Protein AF-0000000075208901 (afdb_homodimer)

Sequence (310 aa):
MNTNNLESIYKKAAIQINTIIPEPWEKVMVYSEVDEHSDSTVFFYYPKNKKEPIYSLDIGDMEGVDEEEIDQQLNELDSIYRELWEEFKSNNQEPWTNLTFELYSTGKFDIEFDYTIFDENKLNHYERLIIWKYRKLGISPNGNRESDMKLINQNMNTNNLESIYKKAAIQINTIIPEPWEKVMVYSEVDEHSDSTVFFYYPKNKKEPIYSLDIGDMEGVDEEEIDQQLNELDSIYRELWEEFKSNNQEPWTNLTFELYSTGKFDIEFDYTIFDENKLNHYERLIIWKYRKLGISPNGNRESDMKLINQN

Secondary structure (DSSP, 8-state):
--HHHHHHHHHHHHHHHHHH--S-EEEEEEEEEE-SS-EEEEEEEEETT-SS-EEGGGGGGSTT--HHHHHHHHHHHHHHHHHHHHHHHHTTPPPPSEEEEEEETTS-EEEEEE-----TTT--HHHHHHHHHHHHH---S--S-SSTTS-S---/--HHHHHHHHHHHHHHHHHH--S-EEEEEEEEEE-SS-EEEEEEEEETT-SS-EEGGGGGGSTT--HHHHHHHHHHHHHHHHHHHHHHHHTTPPPPSEEEEEEETTS-EEEEEE-----TTT--HHHHHHHHHHHHH---S--S-SSTTSSGGG-

Radius of gyration: 23.42 Å; Cα contacts (8 Å, |Δi|>4): 422; chains: 2; bounding box: 42×63×62 Å

Organism: NCBI:txid2021314

Structure (mmCIF, N/CA/C/O backbone):
data_AF-0000000075208901-model_v1
#
loop_
_entity.id
_entity.type
_entity.pdbx_description
1 polymer 'TIGR01741 family protein'
#
loop_
_atom_site.group_PDB
_atom_site.id
_atom_site.type_symbol
_atom_site.label_atom_id
_atom_site.label_alt_id
_atom_site.label_comp_id
_atom_site.label_asym_id
_atom_site.label_entity_id
_atom_site.label_seq_id
_atom_site.pdbx_PDB_ins_code
_atom_site.Cartn_x
_atom_site.Cartn_y
_atom_site.Cartn_z
_atom_site.occupancy
_atom_site.B_iso_or_equiv
_atom_site.auth_seq_id
_atom_site.auth_comp_id
_atom_site.auth_asym_id
_atom_site.auth_atom_id
_atom_site.pdbx_PDB_model_num
ATOM 1 N N . MET A 1 1 ? 14.227 -18.062 -25.922 1 59.09 1 MET A N 1
ATOM 2 C CA . MET A 1 1 ? 13.312 -18.531 -24.891 1 59.09 1 MET A CA 1
ATOM 3 C C . MET A 1 1 ? 12.461 -19.688 -25.406 1 59.09 1 MET A C 1
ATOM 5 O O . MET A 1 1 ? 12.008 -19.672 -26.547 1 59.09 1 MET A O 1
ATOM 9 N N . ASN A 1 2 ? 12.711 -20.891 -24.875 1 64.56 2 ASN A N 1
ATOM 10 C CA . ASN A 1 2 ? 11.875 -22.016 -25.281 1 64.56 2 ASN A CA 1
ATOM 11 C C . ASN A 1 2 ? 10.414 -21.781 -24.891 1 64.56 2 ASN A C 1
ATOM 13 O O . ASN A 1 2 ? 10.031 -21.984 -23.75 1 64.56 2 ASN A O 1
ATOM 17 N N . THR A 1 3 ? 9.656 -21.172 -25.75 1 72.25 3 THR A N 1
ATOM 18 C CA . THR A 1 3 ? 8.266 -20.797 -25.562 1 72.25 3 THR A CA 1
ATOM 19 C C . THR A 1 3 ? 7.438 -21.984 -25.094 1 72.25 3 THR A C 1
ATOM 21 O O . THR A 1 3 ? 6.504 -21.828 -24.297 1 72.25 3 THR A O 1
ATOM 24 N N . ASN A 1 4 ? 7.898 -23.156 -25.516 1 80.44 4 ASN A N 1
ATOM 25 C CA . ASN A 1 4 ? 7.156 -24.344 -25.125 1 80.44 4 ASN A CA 1
ATOM 26 C C . ASN A 1 4 ? 7.309 -24.641 -23.641 1 80.44 4 ASN A C 1
ATOM 28 O O . ASN A 1 4 ? 6.348 -25.031 -22.969 1 80.44 4 ASN A O 1
ATOM 32 N N . ASN A 1 5 ? 8.531 -24.438 -23.156 1 88.94 5 ASN A N 1
ATOM 33 C CA . ASN A 1 5 ? 8.789 -24.672 -21.734 1 88.94 5 ASN A CA 1
ATOM 34 C C . ASN A 1 5 ? 8.023 -23.688 -20.859 1 88.94 5 ASN A C 1
ATOM 36 O O . ASN A 1 5 ? 7.449 -24.078 -19.828 1 88.94 5 ASN A O 1
ATOM 40 N N . LEU A 1 6 ? 7.91 -22.438 -21.328 1 93.06 6 LEU A N 1
ATOM 41 C CA . LEU A 1 6 ? 7.184 -21.422 -20.578 1 93.06 6 LEU A CA 1
ATOM 42 C C . LEU A 1 6 ? 5.695 -21.75 -20.516 1 93.06 6 LEU A C 1
ATOM 44 O O . LEU A 1 6 ? 5.078 -21.656 -19.453 1 93.06 6 LEU A O 1
ATOM 48 N N . GLU A 1 7 ? 5.195 -22.172 -21.656 1 93.31 7 GLU A N 1
ATOM 49 C CA . GLU A 1 7 ? 3.781 -22.516 -21.734 1 93.31 7 GLU A CA 1
ATOM 50 C C . GLU A 1 7 ? 3.441 -23.641 -20.75 1 93.31 7 GLU A C 1
ATOM 52 O O . GLU A 1 7 ? 2.377 -23.625 -20.125 1 93.31 7 GLU A O 1
ATOM 57 N N . SER A 1 8 ? 4.359 -24.562 -20.703 1 95.75 8 SER A N 1
ATOM 58 C CA . SER A 1 8 ? 4.152 -25.672 -19.781 1 95.75 8 SER A CA 1
ATOM 59 C C . SER A 1 8 ? 4.105 -25.203 -18.328 1 95.75 8 SER A C 1
ATOM 61 O O . SER A 1 8 ? 3.307 -25.688 -17.531 1 95.75 8 SER A O 1
ATOM 63 N N . ILE A 1 9 ? 4.93 -24.266 -18 1 97.88 9 ILE A N 1
ATOM 64 C CA . ILE A 1 9 ? 4.98 -23.734 -16.641 1 97.88 9 ILE A CA 1
ATOM 65 C C . ILE A 1 9 ? 3.709 -22.953 -16.344 1 97.88 9 ILE A C 1
ATOM 67 O O . ILE A 1 9 ? 3.148 -23.062 -15.25 1 97.88 9 ILE A O 1
ATOM 71 N N . TYR A 1 10 ? 3.221 -22.172 -17.328 1 97.88 10 TYR A N 1
ATOM 72 C CA . TYR A 1 10 ? 1.972 -21.438 -17.156 1 97.88 10 TYR A CA 1
ATOM 73 C C . TYR A 1 10 ? 0.812 -22.391 -16.891 1 97.88 10 TYR A C 1
ATOM 75 O O . TYR A 1 10 ? -0.032 -22.125 -16.031 1 97.88 10 TYR A O 1
ATOM 83 N N . LYS A 1 11 ? 0.811 -23.469 -17.562 1 97.12 11 LYS A N 1
ATOM 84 C CA . LYS A 1 11 ? -0.24 -24.469 -17.375 1 97.12 11 LYS A CA 1
ATOM 85 C C . LYS A 1 11 ? -0.15 -25.109 -15.992 1 97.12 11 LYS A C 1
ATOM 87 O O . LYS A 1 11 ? -1.169 -25.312 -15.336 1 97.12 11 LYS A O 1
ATOM 92 N N . LYS A 1 12 ? 1.116 -25.422 -15.609 1 98.12 12 LYS A N 1
ATOM 93 C CA . LYS A 1 12 ? 1.329 -25.953 -14.266 1 98.12 12 LYS A CA 1
ATOM 94 C C . LYS A 1 12 ? 0.784 -25 -13.203 1 98.12 12 LYS A C 1
ATOM 96 O O . LYS A 1 12 ? 0.149 -25.438 -12.242 1 98.12 12 LYS A O 1
ATOM 101 N N . ALA A 1 13 ? 1.059 -23.688 -13.359 1 98.75 13 ALA A N 1
ATOM 102 C CA . ALA A 1 13 ? 0.576 -22.688 -12.414 1 98.75 13 ALA A CA 1
ATOM 103 C C . ALA A 1 13 ? -0.95 -22.656 -12.383 1 98.75 13 ALA A C 1
ATOM 105 O O . ALA A 1 13 ? -1.552 -22.609 -11.305 1 98.75 13 ALA A O 1
ATOM 106 N N . ALA A 1 14 ? -1.57 -22.672 -13.555 1 98.56 14 ALA A N 1
ATOM 107 C CA . ALA A 1 14 ? -3.027 -22.656 -13.641 1 98.56 14 ALA A CA 1
ATOM 108 C C . ALA A 1 14 ? -3.639 -23.844 -12.914 1 98.56 14 ALA A C 1
ATOM 110 O O . ALA A 1 14 ? -4.594 -23.703 -12.148 1 98.56 14 ALA A O 1
ATOM 111 N N . ILE A 1 15 ? -3.088 -25.047 -13.117 1 98.44 15 ILE A N 1
ATOM 112 C CA . ILE A 1 15 ? -3.576 -26.281 -12.484 1 98.44 15 ILE A CA 1
ATOM 113 C C . ILE A 1 15 ? -3.416 -26.172 -10.969 1 98.44 15 ILE A C 1
ATOM 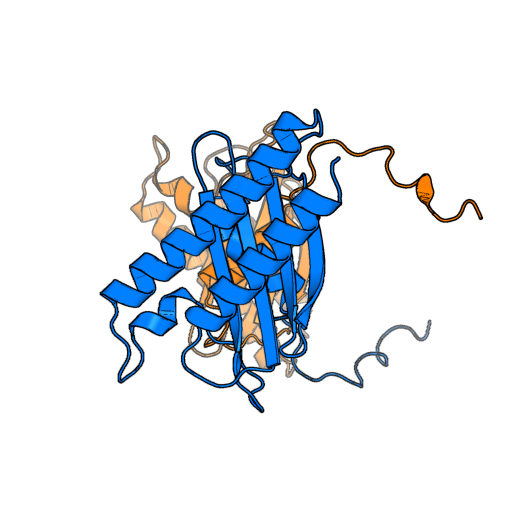115 O O . ILE A 1 15 ? -4.328 -26.531 -10.219 1 98.44 15 ILE A O 1
ATOM 119 N N . GLN A 1 16 ? -2.234 -25.719 -10.555 1 98.81 16 GLN A N 1
ATOM 120 C CA . GLN A 1 16 ? -1.956 -25.594 -9.133 1 98.81 16 GLN A CA 1
ATOM 121 C C . GLN A 1 16 ? -2.938 -24.641 -8.461 1 98.81 16 GLN A C 1
ATOM 123 O O . GLN A 1 16 ? -3.432 -24.906 -7.367 1 98.81 16 GLN A O 1
ATOM 128 N N . ILE A 1 17 ? -3.25 -23.469 -9.094 1 98.88 17 ILE A N 1
ATOM 129 C CA . ILE A 1 17 ? -4.199 -22.484 -8.586 1 98.88 17 ILE A CA 1
ATOM 130 C C . ILE A 1 17 ? -5.578 -23.125 -8.445 1 98.88 17 ILE A C 1
ATOM 132 O O . ILE A 1 17 ? -6.246 -22.953 -7.422 1 98.88 17 ILE A O 1
ATOM 136 N N . ASN A 1 18 ? -5.934 -23.891 -9.438 1 98.31 18 ASN A N 1
ATOM 137 C CA . ASN A 1 18 ? -7.219 -24.594 -9.398 1 98.31 18 ASN A CA 1
ATOM 138 C C . ASN A 1 18 ? -7.285 -25.578 -8.242 1 98.31 18 ASN A C 1
ATOM 140 O O . ASN A 1 18 ? -8.352 -25.766 -7.645 1 98.31 18 ASN A O 1
ATOM 144 N N . THR A 1 19 ? -6.199 -26.219 -7.988 1 98.06 19 THR A N 1
ATOM 145 C CA . THR A 1 19 ? -6.121 -27.203 -6.906 1 98.06 19 THR A CA 1
ATOM 146 C C . THR A 1 19 ? -6.293 -26.516 -5.551 1 98.06 19 THR A C 1
ATOM 148 O O . THR A 1 19 ? -6.891 -27.078 -4.633 1 98.06 19 THR A O 1
ATOM 151 N N . ILE A 1 20 ? -5.812 -25.344 -5.352 1 98.75 20 ILE A N 1
ATOM 152 C CA . ILE A 1 20 ? -5.801 -24.609 -4.082 1 98.75 20 ILE A CA 1
ATOM 153 C C . ILE A 1 20 ? -7.199 -24.094 -3.773 1 98.75 20 ILE A C 1
ATOM 155 O O . ILE A 1 20 ? -7.645 -24.125 -2.625 1 98.75 20 ILE A O 1
ATOM 159 N N . ILE A 1 21 ? -7.871 -23.547 -4.762 1 98.69 21 ILE A N 1
ATOM 160 C CA . ILE A 1 21 ? -9.148 -22.875 -4.578 1 98.69 21 ILE A CA 1
ATOM 161 C C . ILE A 1 21 ? -10.242 -23.906 -4.297 1 98.69 21 ILE A C 1
ATOM 163 O O . ILE A 1 21 ? -10.492 -24.797 -5.113 1 98.69 21 ILE A O 1
ATOM 167 N N . PRO A 1 22 ? -10.977 -23.828 -3.234 1 98.44 22 PRO A N 1
ATOM 168 C CA . PRO A 1 22 ? -11.875 -24.891 -2.779 1 98.44 22 PRO A CA 1
ATOM 169 C C . PRO A 1 22 ? -13.297 -24.719 -3.307 1 98.44 22 PRO A C 1
ATOM 171 O O . PRO A 1 22 ? -14.219 -25.422 -2.852 1 98.44 22 PRO A O 1
ATOM 174 N N . GLU A 1 23 ? -13.555 -23.797 -4.176 1 98.19 23 GLU A N 1
ATOM 175 C CA . GLU A 1 23 ? -14.898 -23.531 -4.676 1 98.19 23 GLU A CA 1
ATOM 176 C C . GLU A 1 23 ? -14.867 -23.047 -6.125 1 98.19 23 GLU A C 1
ATOM 178 O O . GLU A 1 23 ? -13.805 -22.719 -6.648 1 98.19 23 GLU A O 1
ATOM 183 N N . PRO A 1 24 ? -16.031 -23.062 -6.816 1 98.44 24 PRO A N 1
ATOM 184 C CA . PRO A 1 24 ? -16.031 -22.531 -8.18 1 98.44 24 PRO A CA 1
ATOM 185 C C . PRO A 1 24 ? -15.625 -21.062 -8.234 1 98.44 24 PRO A C 1
ATOM 187 O O . PRO A 1 24 ? -15.969 -20.281 -7.34 1 98.44 24 PRO A O 1
ATOM 190 N N . TRP A 1 25 ? -14.906 -20.734 -9.258 1 98.62 25 TRP A N 1
ATOM 191 C CA . TRP A 1 25 ? -14.375 -19.391 -9.391 1 98.62 25 TRP A CA 1
ATOM 192 C C . TRP A 1 25 ? -14.391 -18.922 -10.844 1 98.62 25 TRP A C 1
ATOM 194 O O . TRP A 1 25 ? -14.547 -19.75 -11.758 1 98.62 25 TRP A O 1
ATOM 204 N N . GLU A 1 26 ? -14.195 -17.625 -11.102 1 98.31 26 GLU A N 1
ATOM 205 C CA . GLU A 1 26 ? -14.258 -17.062 -12.453 1 98.31 26 GLU A CA 1
ATOM 206 C C . GLU A 1 26 ? -12.914 -16.484 -12.875 1 98.31 26 GLU A C 1
ATOM 208 O O . GLU A 1 26 ? -12.516 -16.609 -14.031 1 98.31 26 GLU A O 1
ATOM 213 N N . LYS A 1 27 ? -12.273 -15.844 -11.914 1 98.12 27 LYS A N 1
ATOM 214 C CA . LYS A 1 27 ? -11.039 -15.125 -12.227 1 98.12 27 LYS A CA 1
ATOM 215 C C . LYS A 1 27 ? -10.055 -15.195 -11.07 1 98.12 27 LYS A C 1
ATOM 217 O O . LYS A 1 27 ? -10.461 -15.188 -9.906 1 98.12 27 LYS A O 1
ATOM 222 N N . VAL A 1 28 ? -8.773 -15.273 -11.398 1 98.75 28 VAL A N 1
ATOM 223 C CA . VAL A 1 28 ? -7.699 -15.227 -10.414 1 98.75 28 VAL A CA 1
ATOM 224 C C . VAL A 1 28 ? -6.66 -14.188 -10.836 1 98.75 28 VAL A C 1
ATOM 226 O O . VAL A 1 28 ? -6.297 -14.109 -12.008 1 98.75 28 VAL A O 1
ATOM 229 N N . MET A 1 29 ? -6.262 -13.305 -9.93 1 98.69 29 MET A N 1
ATOM 230 C CA . MET A 1 29 ? -5.141 -12.383 -10.102 1 98.69 29 MET A CA 1
ATOM 231 C C . MET A 1 29 ? -3.973 -12.781 -9.203 1 98.69 29 MET A C 1
ATOM 233 O O . MET A 1 29 ? -4.07 -12.695 -7.977 1 98.69 29 MET A O 1
ATOM 237 N N . VAL A 1 30 ? -2.877 -13.227 -9.805 1 98.88 30 VAL A N 1
ATOM 238 C CA . VAL A 1 30 ? -1.719 -13.703 -9.055 1 98.88 30 VAL A CA 1
ATOM 239 C C . VAL A 1 30 ? -0.64 -12.617 -9.031 1 98.88 30 VAL A C 1
ATOM 241 O O . VAL A 1 30 ? -0.356 -11.992 -10.055 1 98.88 30 VAL A O 1
ATOM 244 N N . TYR A 1 31 ? -0.081 -12.359 -7.91 1 98.62 31 TYR A N 1
ATOM 245 C CA . TYR A 1 31 ? 1.116 -11.547 -7.727 1 98.62 31 TYR A CA 1
ATOM 246 C C . TYR A 1 31 ? 2.277 -12.391 -7.219 1 98.62 31 TYR A C 1
ATOM 248 O O . TYR A 1 31 ? 2.166 -13.055 -6.188 1 98.62 31 TYR A O 1
ATOM 256 N N . SER A 1 32 ? 3.391 -12.445 -7.957 1 98.38 32 SER A N 1
ATOM 257 C CA . SER A 1 32 ? 4.586 -13.156 -7.523 1 98.38 32 SER A CA 1
ATOM 258 C C . SER A 1 32 ? 5.816 -12.258 -7.578 1 98.38 32 SER A C 1
ATOM 260 O O . SER A 1 32 ? 6.031 -11.547 -8.562 1 98.38 32 SER A O 1
ATOM 262 N N . GLU A 1 33 ? 6.547 -12.242 -6.496 1 97 33 GLU A N 1
ATOM 263 C CA . GLU A 1 33 ? 7.871 -11.633 -6.43 1 97 33 GLU A CA 1
ATOM 264 C C . GLU A 1 33 ? 8.961 -12.695 -6.258 1 97 33 GLU A C 1
ATOM 266 O O . GLU A 1 33 ? 8.867 -13.547 -5.371 1 97 33 GLU A O 1
ATOM 271 N N . VAL A 1 34 ? 9.953 -12.617 -7.098 1 96.44 34 VAL A N 1
ATOM 272 C CA . VAL A 1 34 ? 11.055 -13.57 -6.992 1 96.44 34 VAL A CA 1
ATOM 273 C C . VAL A 1 34 ? 12.391 -12.844 -7.148 1 96.44 34 VAL A C 1
ATOM 275 O O . VAL A 1 34 ? 12.531 -11.977 -8.016 1 96.44 34 VAL A O 1
ATOM 278 N N . ASP A 1 35 ? 13.281 -13.062 -6.242 1 93.94 35 ASP A N 1
ATOM 279 C CA . ASP A 1 35 ? 14.672 -12.656 -6.406 1 93.94 35 ASP A CA 1
ATOM 280 C C . ASP A 1 35 ? 15.617 -13.812 -6.098 1 93.94 35 ASP A C 1
ATOM 282 O O . ASP A 1 35 ? 15.188 -14.961 -6 1 93.94 35 ASP A O 1
ATOM 286 N N . GLU A 1 36 ? 16.938 -13.531 -6.102 1 92.88 36 GLU A N 1
ATOM 287 C CA . GLU A 1 36 ? 17.922 -14.594 -5.953 1 92.88 36 GLU A CA 1
ATOM 288 C C . GLU A 1 36 ? 17.734 -15.344 -4.637 1 92.88 36 GLU A C 1
ATOM 290 O O . GLU A 1 36 ? 18.031 -16.547 -4.555 1 92.88 36 GLU A O 1
ATOM 295 N N . HIS A 1 37 ? 17.156 -14.68 -3.645 1 92.12 37 HIS A N 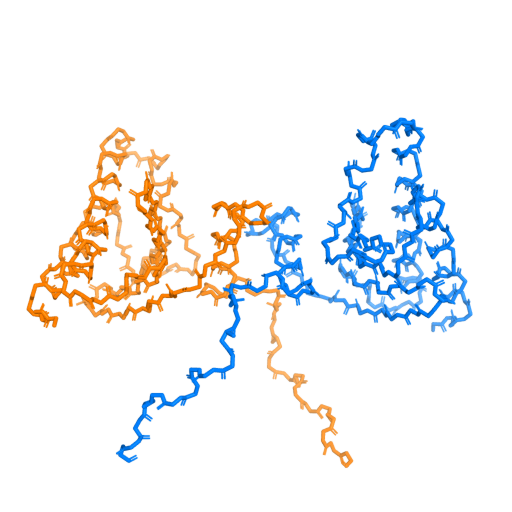1
ATOM 296 C CA . HIS A 1 37 ? 17.203 -15.234 -2.297 1 92.12 37 HIS A CA 1
ATOM 297 C C . HIS A 1 37 ? 15.805 -15.531 -1.775 1 92.12 37 HIS A C 1
ATOM 299 O O . HIS A 1 37 ? 15.641 -16.266 -0.8 1 92.12 37 HIS A O 1
ATOM 305 N N . SER A 1 38 ? 14.852 -14.969 -2.418 1 93.25 38 SER A N 1
ATOM 306 C CA . SER A 1 38 ? 13.516 -15.086 -1.839 1 93.25 38 SER A CA 1
ATOM 307 C C . SER A 1 38 ? 12.445 -15.109 -2.922 1 93.25 38 SER A C 1
ATOM 309 O O . SER A 1 38 ? 12.672 -14.633 -4.039 1 93.25 38 SER A O 1
ATOM 311 N N . ASP A 1 39 ? 11.352 -15.812 -2.66 1 96.5 39 ASP A N 1
ATOM 312 C CA . ASP A 1 39 ? 10.156 -15.828 -3.506 1 96.5 39 ASP A CA 1
ATOM 313 C C . ASP A 1 39 ? 8.883 -15.766 -2.664 1 96.5 39 ASP A C 1
ATOM 315 O O . ASP A 1 39 ? 8.875 -16.203 -1.511 1 96.5 39 ASP A O 1
ATOM 319 N N . SER A 1 40 ? 7.949 -15.055 -3.189 1 96.38 40 SER A N 1
ATOM 320 C CA . SER A 1 40 ? 6.633 -14.945 -2.572 1 96.38 40 SER A CA 1
ATOM 321 C C . SER A 1 40 ? 5.535 -14.852 -3.627 1 96.38 40 SER A C 1
ATOM 323 O O . SER A 1 40 ? 5.629 -14.055 -4.559 1 96.38 40 SER A O 1
ATOM 325 N N . THR A 1 41 ? 4.535 -15.688 -3.488 1 98.56 41 THR A N 1
ATOM 326 C CA . THR A 1 41 ? 3.398 -15.688 -4.402 1 98.56 41 THR A CA 1
ATOM 327 C C . THR A 1 41 ? 2.082 -15.688 -3.633 1 98.56 41 THR A C 1
ATOM 329 O O . THR A 1 41 ? 1.905 -16.469 -2.697 1 98.56 41 THR A O 1
ATOM 332 N N . VAL A 1 42 ? 1.238 -14.75 -3.977 1 98.44 42 VAL A N 1
ATOM 333 C CA . VAL A 1 42 ? -0.127 -14.727 -3.461 1 98.44 42 VAL A CA 1
ATOM 334 C C . VAL A 1 42 ? -1.107 -14.469 -4.602 1 98.44 42 VAL A C 1
ATOM 336 O O . VAL A 1 42 ? -0.699 -14.109 -5.711 1 98.44 42 VAL A O 1
ATOM 339 N N . PHE A 1 43 ? -2.41 -14.727 -4.316 1 98.75 43 PHE A N 1
ATOM 340 C CA . PHE A 1 43 ? -3.391 -14.383 -5.34 1 98.75 43 PHE A CA 1
ATOM 341 C C . PHE A 1 43 ? -4.727 -14.016 -4.707 1 98.75 43 PHE A C 1
ATOM 343 O O . PHE A 1 43 ? -4.93 -14.219 -3.508 1 98.75 43 PHE A O 1
ATOM 350 N N . PHE A 1 44 ? -5.477 -13.375 -5.488 1 98.19 44 PHE A N 1
ATOM 351 C CA . PHE A 1 44 ? -6.883 -13.109 -5.215 1 98.19 44 PHE A CA 1
ATOM 352 C C . PHE A 1 44 ? -7.773 -13.789 -6.25 1 98.19 44 PHE A C 1
ATOM 354 O O . PHE A 1 44 ? -7.496 -13.727 -7.449 1 98.19 44 PHE A O 1
ATOM 361 N N . TYR A 1 45 ? -8.789 -14.453 -5.742 1 98.5 45 TYR A N 1
ATOM 362 C CA . TYR A 1 45 ? -9.688 -15.062 -6.719 1 98.5 45 TYR A CA 1
ATOM 363 C C . TYR A 1 45 ? -11.117 -14.602 -6.504 1 98.5 45 TYR A C 1
ATOM 365 O O . TYR A 1 45 ? -11.523 -14.297 -5.379 1 98.5 45 TYR A O 1
ATOM 373 N N . TYR A 1 46 ? -11.789 -14.562 -7.594 1 98 46 TYR A N 1
ATOM 374 C CA . TYR A 1 46 ? -13.203 -14.211 -7.578 1 98 46 TYR A CA 1
ATOM 375 C C . TYR A 1 46 ? -14.07 -15.453 -7.645 1 98 46 TYR A C 1
ATOM 377 O O . TYR A 1 46 ? -14.141 -16.125 -8.68 1 98 46 TYR A O 1
ATOM 385 N N . PRO A 1 47 ? -14.773 -15.758 -6.492 1 98.19 47 PRO A N 1
ATOM 386 C CA . PRO A 1 47 ? -15.711 -16.875 -6.578 1 98.19 47 PRO A CA 1
ATOM 387 C C . PRO A 1 47 ? -16.812 -16.656 -7.613 1 98.19 47 PRO A C 1
ATOM 389 O O . PRO A 1 47 ? -17.141 -15.508 -7.926 1 98.19 47 PRO A O 1
ATOM 392 N N . LYS A 1 48 ? -17.266 -17.734 -8.117 1 97.88 48 LYS A N 1
ATOM 393 C CA . LYS A 1 48 ? -18.328 -17.625 -9.109 1 97.88 48 LYS A CA 1
ATOM 394 C C . LYS A 1 48 ? -19.484 -16.766 -8.602 1 97.88 48 LYS A C 1
ATOM 396 O O . LYS A 1 48 ? -19.953 -16.953 -7.48 1 97.88 48 LYS A O 1
ATOM 401 N N . ASN A 1 49 ? -19.844 -15.766 -9.344 1 95.5 49 ASN A N 1
ATOM 402 C CA . ASN A 1 49 ? -20.969 -14.867 -9.117 1 95.5 49 ASN A CA 1
ATOM 403 C C . ASN A 1 49 ? -20.719 -13.953 -7.918 1 95.5 49 ASN A C 1
ATOM 405 O O . ASN A 1 49 ? -21.672 -13.516 -7.262 1 95.5 49 ASN A O 1
ATOM 409 N N . LYS A 1 50 ? -19.578 -13.789 -7.48 1 93.69 50 LYS A N 1
ATOM 410 C CA . LYS A 1 50 ? -19.234 -12.836 -6.422 1 93.69 50 LYS A CA 1
ATOM 411 C C . LYS A 1 50 ? -18.344 -11.719 -6.953 1 93.69 50 LYS A C 1
ATOM 413 O O . LYS A 1 50 ? -17.453 -11.969 -7.773 1 93.69 50 LYS A O 1
ATOM 418 N N . LYS A 1 51 ? -18.547 -10.586 -6.445 1 88.75 51 LYS A N 1
ATOM 419 C CA . LYS A 1 51 ? -17.812 -9.414 -6.922 1 88.75 51 LYS A CA 1
ATOM 420 C C . LYS A 1 51 ? -16.547 -9.188 -6.109 1 88.75 51 LYS A C 1
ATOM 422 O O . LYS A 1 51 ? -15.578 -8.602 -6.605 1 88.75 51 LYS A O 1
ATOM 427 N N . GLU A 1 52 ? -16.562 -9.688 -4.855 1 90.81 52 GLU A N 1
ATOM 428 C CA . GLU A 1 52 ? -15.414 -9.461 -3.982 1 90.81 52 GLU A CA 1
ATOM 429 C C . GLU A 1 52 ? -14.422 -10.617 -4.055 1 90.81 52 GLU A C 1
ATOM 431 O O . GLU A 1 52 ? -14.82 -11.781 -3.969 1 90.81 52 GLU A O 1
ATOM 436 N N . PRO A 1 53 ? -13.188 -10.234 -4.238 1 95.19 53 PRO A N 1
ATOM 437 C CA . PRO A 1 53 ? -12.203 -11.32 -4.297 1 95.19 53 PRO A CA 1
ATOM 438 C C . PRO A 1 53 ? -11.828 -11.852 -2.914 1 95.19 53 PRO A C 1
ATOM 440 O O . PRO A 1 53 ? -12.047 -11.18 -1.907 1 95.19 53 PRO A O 1
ATOM 443 N N . ILE A 1 54 ? -11.305 -13.102 -2.891 1 96.38 54 ILE A N 1
ATOM 444 C CA . ILE A 1 54 ? -10.805 -13.758 -1.687 1 96.38 54 ILE A CA 1
ATOM 445 C C . ILE A 1 54 ? -9.289 -13.914 -1.772 1 96.38 54 ILE A C 1
ATOM 447 O O . ILE A 1 54 ? -8.758 -14.266 -2.824 1 96.38 54 ILE A O 1
ATOM 451 N N . TYR A 1 55 ? -8.664 -13.562 -0.705 1 96.81 55 TYR A N 1
ATOM 452 C CA . TYR A 1 55 ? -7.215 -13.617 -0.584 1 96.81 55 TYR A CA 1
ATOM 453 C C . TYR A 1 55 ? -6.73 -15.047 -0.365 1 96.81 55 TYR A C 1
ATOM 455 O O . TYR A 1 55 ? -7.309 -15.781 0.437 1 96.81 55 TYR A O 1
ATOM 463 N N . SER A 1 56 ? -5.695 -15.406 -1.046 1 98.31 56 SER A N 1
ATOM 464 C CA . SER A 1 56 ? -5.219 -16.781 -1.06 1 98.31 56 SER A CA 1
ATOM 465 C C . SER A 1 56 ? -4.855 -17.266 0.344 1 98.31 56 SER A C 1
ATOM 467 O O . SER A 1 56 ? -5.125 -18.406 0.706 1 98.31 56 SER A O 1
ATOM 469 N N . LEU A 1 57 ? -4.324 -16.344 1.181 1 96.5 57 LEU A N 1
ATOM 470 C CA . LEU A 1 57 ? -3.877 -16.734 2.512 1 96.5 57 LEU A CA 1
ATOM 471 C C . LEU A 1 57 ? -5.062 -16.938 3.449 1 96.5 57 LEU A C 1
ATOM 473 O O . LEU A 1 57 ? -4.914 -17.5 4.531 1 96.5 57 LEU A O 1
ATOM 477 N N . ASP A 1 58 ? -6.199 -16.531 3.023 1 96.44 58 ASP A N 1
ATOM 478 C CA . ASP A 1 58 ? -7.395 -16.672 3.848 1 96.44 58 ASP A CA 1
ATOM 479 C C . ASP A 1 58 ? -8.078 -18.016 3.586 1 96.44 58 ASP A C 1
ATOM 481 O O . ASP A 1 58 ? -8.961 -18.422 4.344 1 96.44 58 ASP A O 1
ATOM 485 N N . ILE A 1 59 ? -7.711 -18.719 2.586 1 98 59 ILE A N 1
ATOM 486 C CA . ILE A 1 59 ? -8.375 -19.969 2.193 1 98 59 ILE A CA 1
ATOM 487 C C . ILE A 1 59 ? -8.234 -21 3.303 1 98 59 ILE A C 1
ATOM 489 O O . ILE A 1 59 ? -9.18 -21.734 3.602 1 98 59 ILE A O 1
ATOM 493 N N . GLY A 1 60 ? -7.051 -21.047 3.936 1 97.06 60 GLY A N 1
ATOM 494 C CA . GLY A 1 60 ? -6.809 -22 5 1 97.06 60 GLY A CA 1
ATOM 495 C C . GLY A 1 60 ? -7.746 -21.828 6.184 1 97.06 60 GLY A C 1
ATOM 496 O O . GLY A 1 60 ? -7.898 -22.734 7 1 97.06 60 GLY A O 1
ATOM 497 N N . ASP A 1 61 ? -8.359 -20.672 6.355 1 96 61 ASP A N 1
ATOM 498 C CA . ASP A 1 61 ? -9.25 -20.359 7.473 1 96 61 ASP A CA 1
ATOM 499 C C . ASP A 1 61 ? -10.695 -20.766 7.145 1 96 61 ASP A C 1
ATOM 501 O O . ASP A 1 61 ? -11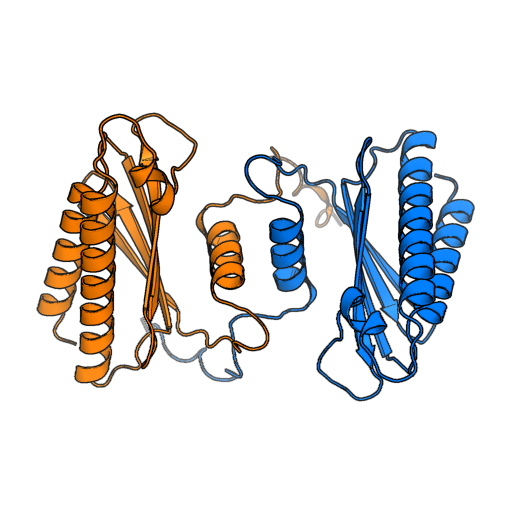.57 -20.688 8 1 96 61 ASP A O 1
ATOM 505 N N . MET A 1 62 ? -10.945 -21.188 5.906 1 95.94 62 MET A N 1
ATOM 506 C CA . MET A 1 62 ? -12.305 -21.516 5.488 1 95.94 62 MET A CA 1
ATOM 507 C C . MET A 1 62 ? -12.773 -22.812 6.117 1 95.94 62 MET A C 1
ATOM 509 O O . MET A 1 62 ? -11.953 -23.703 6.402 1 95.94 62 MET A O 1
ATOM 513 N N . GLU A 1 63 ? -14.055 -22.859 6.305 1 95.44 63 GLU A N 1
ATOM 514 C CA . GLU A 1 63 ? -14.641 -24.094 6.836 1 95.44 63 GLU A CA 1
ATOM 515 C C . GLU A 1 63 ? -14.406 -25.266 5.895 1 95.44 63 GLU A C 1
ATOM 517 O O . GLU A 1 63 ? -14.594 -25.141 4.684 1 95.44 63 GLU A O 1
ATOM 522 N N . GLY A 1 64 ? -13.969 -26.438 6.496 1 95.56 64 GLY A N 1
ATOM 523 C CA . GLY A 1 64 ? -13.828 -27.656 5.723 1 95.56 64 GLY A CA 1
ATOM 524 C C . GLY A 1 64 ? -12.492 -27.766 5.004 1 95.56 64 GLY A C 1
ATOM 525 O O . GLY A 1 64 ? -12.234 -28.734 4.301 1 95.56 64 GLY A O 1
ATOM 526 N N . VAL A 1 65 ? -11.75 -26.766 5.121 1 95.69 65 VAL A N 1
ATOM 527 C CA . VAL A 1 65 ? -10.461 -26.766 4.434 1 95.69 65 VAL A CA 1
ATOM 528 C C . VAL A 1 65 ? -9.352 -27.141 5.41 1 95.69 65 VAL A C 1
ATOM 530 O O . VAL A 1 65 ? -9.367 -26.719 6.57 1 95.69 65 VAL A O 1
ATOM 533 N N . ASP A 1 66 ? -8.414 -28.016 5.027 1 97.38 66 ASP A N 1
ATOM 534 C CA . ASP A 1 66 ? -7.23 -28.375 5.797 1 97.38 66 ASP A CA 1
ATOM 535 C C . ASP A 1 66 ? -6.137 -27.312 5.648 1 97.38 66 ASP A C 1
ATOM 537 O O . ASP A 1 66 ? -5.484 -27.234 4.609 1 97.38 66 ASP A O 1
ATOM 541 N N . GLU A 1 67 ? -5.902 -26.609 6.668 1 96 67 GLU A N 1
ATOM 542 C CA . GLU A 1 67 ? -4.957 -25.5 6.637 1 96 67 GLU A CA 1
ATOM 543 C C . GLU A 1 67 ? -3.562 -25.969 6.234 1 96 67 GLU A C 1
ATOM 545 O O . GLU A 1 67 ? -2.887 -25.312 5.438 1 96 67 GLU A O 1
ATOM 550 N N . GLU A 1 68 ? -3.125 -27.031 6.789 1 97.06 68 GLU A N 1
ATOM 551 C CA . GLU A 1 68 ? -1.798 -27.562 6.48 1 97.06 68 GLU A CA 1
ATOM 552 C C . GLU A 1 68 ? -1.679 -27.922 5.004 1 97.06 68 GLU A C 1
ATOM 554 O O . GLU A 1 68 ? -0.651 -27.672 4.375 1 97.06 68 GLU A O 1
ATOM 559 N N . GLU A 1 69 ? -2.697 -28.562 4.488 1 97.62 69 GLU A N 1
ATOM 560 C CA . GLU A 1 69 ? -2.705 -28.906 3.072 1 97.62 69 GLU A CA 1
ATOM 561 C C . GLU A 1 69 ? -2.641 -27.672 2.191 1 97.62 69 GLU A C 1
ATOM 563 O O . GLU A 1 69 ? -1.883 -27.625 1.219 1 97.62 69 GLU A O 1
ATOM 568 N N . ILE A 1 70 ? -3.408 -26.672 2.541 1 98.12 70 ILE A N 1
ATOM 569 C CA . ILE A 1 70 ? -3.426 -25.438 1.766 1 98.12 70 ILE A CA 1
ATOM 570 C C . ILE A 1 70 ? -2.043 -24.781 1.795 1 98.12 70 ILE A C 1
ATOM 572 O O . ILE A 1 70 ? -1.54 -24.328 0.764 1 98.12 70 ILE A O 1
ATOM 576 N N . ASP A 1 71 ? -1.416 -24.797 2.955 1 97.25 71 ASP A N 1
ATOM 577 C CA . ASP A 1 71 ? -0.073 -24.25 3.08 1 97.25 71 ASP A CA 1
ATOM 578 C C . ASP A 1 71 ? 0.904 -24.953 2.145 1 97.25 71 ASP A C 1
ATOM 580 O O . ASP A 1 71 ? 1.729 -24.312 1.495 1 97.25 71 ASP A O 1
ATOM 584 N N . GLN A 1 72 ? 0.802 -26.25 2.096 1 98.25 72 GLN A N 1
ATOM 585 C CA . GLN A 1 72 ? 1.669 -27.031 1.221 1 98.25 72 GLN A CA 1
ATOM 586 C C . GLN A 1 72 ? 1.419 -26.688 -0.246 1 98.25 72 GLN A C 1
ATOM 588 O O . GLN A 1 72 ? 2.363 -26.547 -1.025 1 98.25 72 GLN A O 1
ATOM 593 N N . GLN A 1 73 ? 0.112 -26.531 -0.634 1 98.62 73 GLN A N 1
ATOM 594 C CA . GLN A 1 73 ? -0.243 -26.219 -2.014 1 98.62 73 GLN A CA 1
ATOM 595 C C . GLN A 1 73 ? 0.226 -24.828 -2.4 1 98.62 73 GLN A C 1
ATOM 597 O O . GLN A 1 73 ? 0.672 -24.594 -3.529 1 98.62 73 GLN A O 1
ATOM 602 N N . LEU A 1 74 ? 0.182 -23.906 -1.465 1 98.56 74 LEU A N 1
ATOM 603 C CA . LEU A 1 74 ? 0.676 -22.562 -1.722 1 98.56 74 LEU A CA 1
ATOM 604 C C . LEU A 1 74 ? 2.189 -22.562 -1.908 1 98.56 74 LEU A C 1
ATOM 606 O O . LEU A 1 74 ? 2.717 -21.844 -2.756 1 98.56 74 LEU A O 1
ATOM 610 N N . ASN A 1 75 ? 2.865 -23.344 -1.159 1 98.31 75 ASN A N 1
ATOM 611 C CA . ASN A 1 75 ? 4.309 -23.484 -1.319 1 98.31 75 ASN A CA 1
ATOM 612 C C . ASN A 1 75 ? 4.668 -24.062 -2.689 1 98.31 75 ASN A C 1
ATOM 614 O O . ASN A 1 75 ? 5.656 -23.641 -3.297 1 98.31 75 ASN A O 1
ATOM 618 N N . GLU A 1 76 ? 3.854 -25.031 -3.088 1 98.69 76 GLU A N 1
ATOM 619 C CA . GLU A 1 76 ? 4.066 -25.594 -4.422 1 98.69 76 GLU A CA 1
ATOM 620 C C . GLU A 1 76 ? 3.896 -24.516 -5.496 1 98.69 76 GLU A C 1
ATOM 622 O O . GLU A 1 76 ? 4.656 -24.469 -6.465 1 98.69 76 GLU A O 1
ATOM 627 N N . LEU A 1 77 ? 2.916 -23.672 -5.324 1 98.88 77 LEU A N 1
ATOM 628 C CA . LEU A 1 77 ? 2.709 -22.578 -6.262 1 98.88 77 LEU A CA 1
ATOM 629 C C . LEU A 1 77 ? 3.928 -21.656 -6.301 1 98.88 77 LEU A C 1
ATOM 631 O O . LEU A 1 77 ? 4.375 -21.25 -7.379 1 98.88 77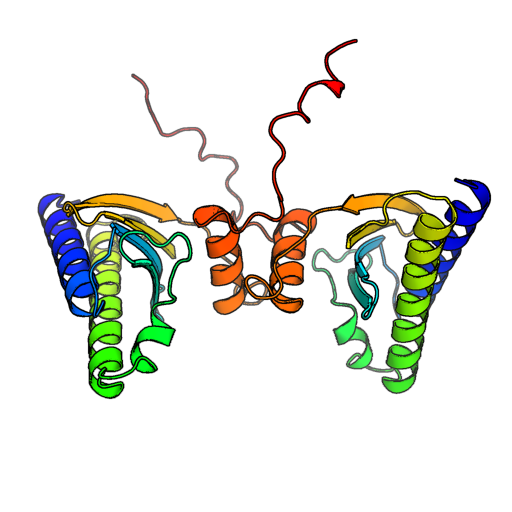 LEU A O 1
ATOM 635 N N . ASP A 1 78 ? 4.5 -21.344 -5.137 1 98.5 78 ASP A N 1
ATOM 636 C CA . ASP A 1 78 ? 5.719 -20.547 -5.055 1 98.5 78 ASP A CA 1
ATOM 637 C C . ASP A 1 78 ? 6.844 -21.172 -5.867 1 98.5 78 ASP A C 1
ATOM 639 O O . ASP A 1 78 ? 7.555 -20.484 -6.598 1 98.5 78 ASP A O 1
ATOM 643 N N . SER A 1 79 ? 6.949 -22.484 -5.746 1 98.38 79 SER A N 1
ATOM 644 C CA . SER A 1 79 ? 8.008 -23.219 -6.434 1 98.38 79 SER A CA 1
ATOM 645 C C . SER A 1 79 ? 7.84 -23.141 -7.945 1 98.38 79 SER A C 1
ATOM 647 O O . SER A 1 79 ? 8.82 -23.109 -8.688 1 98.38 79 SER A O 1
ATOM 649 N N . ILE A 1 80 ? 6.613 -23.125 -8.406 1 98.69 80 ILE A N 1
ATOM 650 C CA . ILE A 1 80 ? 6.324 -23.047 -9.836 1 98.69 80 ILE A CA 1
ATOM 651 C C . ILE A 1 80 ? 6.773 -21.703 -10.391 1 98.69 80 ILE A C 1
ATOM 653 O O . ILE A 1 80 ? 7.422 -21.641 -11.438 1 98.69 80 ILE A O 1
ATOM 657 N N . TYR A 1 81 ? 6.508 -20.625 -9.719 1 98.5 81 TYR A N 1
ATOM 658 C CA . TYR A 1 81 ? 6.918 -19.312 -10.203 1 98.5 81 TYR A CA 1
ATOM 659 C C . TYR A 1 81 ? 8.422 -19.125 -10.055 1 98.5 81 TYR A C 1
ATOM 661 O O . TYR A 1 81 ? 9.055 -18.438 -10.859 1 98.5 81 TYR A O 1
ATOM 669 N N . ARG A 1 82 ? 9.023 -19.812 -9.031 1 98.25 82 ARG A N 1
ATOM 670 C CA . ARG A 1 82 ? 10.484 -19.844 -8.961 1 98.25 82 ARG A CA 1
ATOM 671 C C . ARG A 1 82 ? 11.07 -20.531 -10.188 1 98.25 82 ARG A C 1
ATOM 673 O O . ARG A 1 82 ? 12.047 -20.062 -10.773 1 98.25 82 ARG A O 1
ATOM 680 N N . GLU A 1 83 ? 10.461 -21.656 -10.539 1 97.5 83 GLU A N 1
ATOM 681 C CA . GLU A 1 83 ? 10.883 -22.344 -11.75 1 97.5 83 GLU A CA 1
ATOM 682 C C . GLU A 1 83 ? 10.766 -21.438 -12.969 1 97.5 83 GLU A C 1
ATOM 684 O O . GLU A 1 83 ? 11.664 -21.422 -13.82 1 97.5 83 GLU A O 1
ATOM 689 N N . LEU A 1 84 ? 9.727 -20.656 -13.07 1 97.5 84 LEU A N 1
ATOM 690 C CA . LEU A 1 84 ? 9.523 -19.703 -14.164 1 97.5 84 LEU A CA 1
ATOM 691 C C . LEU A 1 84 ? 10.633 -18.672 -14.188 1 97.5 84 LEU A C 1
ATOM 693 O O . LEU A 1 84 ? 11.203 -18.375 -15.242 1 97.5 84 LEU A O 1
ATOM 697 N N . TRP A 1 85 ? 10.953 -18.156 -13.047 1 96.94 85 TRP A N 1
ATOM 698 C CA . TRP A 1 85 ? 12.008 -17.156 -12.891 1 96.94 85 TRP A CA 1
ATOM 699 C C . TRP A 1 85 ? 13.352 -17.719 -13.352 1 96.94 85 TRP A C 1
ATOM 701 O O . TRP A 1 85 ? 14.086 -17.062 -14.094 1 96.94 85 TRP A O 1
ATOM 711 N N . GLU A 1 86 ? 13.641 -19.016 -13.008 1 95.88 86 GLU A N 1
ATOM 712 C CA . GLU A 1 86 ? 14.898 -19.656 -13.367 1 95.88 86 GLU A CA 1
ATOM 713 C C . GLU A 1 86 ? 14.977 -19.891 -14.875 1 95.88 86 GLU A C 1
ATOM 715 O O . GLU A 1 86 ? 16.062 -19.844 -15.461 1 95.88 86 GLU A O 1
ATOM 720 N N . GLU A 1 87 ? 13.82 -20.141 -15.445 1 94.88 87 GLU A N 1
ATOM 721 C CA . GLU A 1 87 ? 13.797 -20.328 -16.891 1 94.88 87 GLU A CA 1
ATOM 722 C C . GLU A 1 87 ? 14.234 -19.062 -17.625 1 94.88 87 GLU A C 1
ATOM 724 O O . GLU A 1 87 ? 14.938 -19.141 -18.625 1 94.88 87 GLU A O 1
ATOM 729 N N . PHE A 1 88 ? 13.836 -17.922 -17.109 1 94 88 PHE A N 1
ATOM 730 C CA . PHE A 1 88 ? 14.266 -16.656 -17.703 1 94 88 PHE A CA 1
ATOM 731 C C . PHE A 1 88 ? 15.773 -16.469 -17.547 1 94 88 PHE A C 1
ATOM 733 O O . PHE A 1 88 ? 16.453 -16.062 -18.484 1 94 88 PHE A O 1
ATOM 740 N N . LYS A 1 89 ? 16.219 -16.797 -16.422 1 91.06 89 LYS A N 1
ATOM 741 C CA . LYS A 1 89 ? 17.641 -16.656 -16.141 1 91.06 89 LYS A CA 1
ATOM 742 C C . LYS A 1 89 ? 18.484 -17.578 -17.031 1 91.06 89 LYS A C 1
ATOM 744 O O . LYS A 1 89 ? 19.5 -17.156 -17.578 1 91.06 89 LYS A O 1
ATOM 749 N N . SER A 1 90 ? 18.078 -18.75 -17.25 1 90.38 90 SER A N 1
ATOM 750 C CA . SER A 1 90 ? 18.812 -19.766 -18 1 90.38 90 SER A CA 1
ATOM 751 C C . SER A 1 90 ? 18.812 -19.453 -19.484 1 90.38 90 SER A C 1
ATOM 753 O O . SER A 1 90 ? 19.703 -19.875 -20.219 1 90.38 90 SER A O 1
ATOM 755 N N . ASN A 1 91 ? 17.812 -18.688 -19.938 1 88.06 91 ASN A N 1
ATOM 756 C CA . ASN A 1 91 ? 17.734 -18.328 -21.344 1 88.06 91 ASN A CA 1
ATOM 757 C C . ASN A 1 91 ? 18.375 -16.969 -21.625 1 88.06 91 ASN A C 1
ATOM 759 O O . ASN A 1 91 ? 18.109 -16.359 -22.641 1 88.06 91 ASN A O 1
ATOM 763 N N . ASN A 1 92 ? 19.156 -16.531 -20.688 1 83.56 92 ASN A N 1
ATOM 764 C CA . ASN A 1 92 ? 19.922 -15.297 -20.781 1 83.56 92 ASN A CA 1
ATOM 765 C C . ASN A 1 92 ? 19.016 -14.078 -20.906 1 83.56 92 ASN A C 1
ATOM 767 O O . ASN A 1 92 ? 19.328 -13.141 -21.641 1 83.56 92 ASN A O 1
ATOM 771 N N . GLN A 1 93 ? 17.828 -14.164 -20.484 1 85 93 GLN A N 1
ATOM 772 C CA . GLN A 1 93 ? 16.922 -13.016 -20.344 1 85 93 GLN A CA 1
ATOM 773 C C . GLN A 1 93 ? 16.984 -12.43 -18.938 1 85 93 GLN A C 1
ATOM 775 O O . GLN A 1 93 ? 17.234 -13.148 -17.969 1 85 93 GLN A O 1
ATOM 780 N N . GLU A 1 94 ? 16.953 -11.148 -18.906 1 88.94 94 GLU A N 1
ATOM 781 C CA . GLU A 1 94 ? 16.844 -10.539 -17.578 1 88.94 94 GLU A CA 1
ATOM 782 C C . GLU A 1 94 ? 15.609 -11.039 -16.828 1 88.94 94 GLU A C 1
ATOM 784 O O . GLU A 1 94 ? 14.492 -10.945 -17.344 1 88.94 94 GLU A O 1
ATOM 789 N N . PRO A 1 95 ? 15.867 -11.625 -15.734 1 92.62 95 PRO A N 1
ATOM 790 C CA . PRO A 1 95 ? 14.688 -12.109 -15.023 1 92.62 95 PRO A CA 1
ATOM 791 C C . PRO A 1 95 ? 13.836 -10.984 -14.453 1 92.62 95 PRO A C 1
ATOM 793 O O . PRO A 1 95 ? 14.359 -9.93 -14.086 1 92.62 95 PRO A O 1
ATOM 796 N N . TRP A 1 96 ? 12.555 -11.195 -14.492 1 95.56 96 TRP A N 1
ATOM 797 C CA . TRP A 1 96 ? 11.594 -10.25 -13.93 1 95.56 96 TRP A CA 1
ATOM 798 C C . TRP A 1 96 ? 11.703 -10.195 -12.414 1 95.56 96 TRP A C 1
ATOM 800 O O . TRP A 1 96 ? 12.195 -11.133 -11.789 1 95.56 96 TRP A O 1
ATOM 810 N N . THR A 1 97 ? 11.297 -9.117 -11.789 1 95.19 97 THR A N 1
ATOM 811 C CA . THR A 1 97 ? 11.305 -8.961 -10.344 1 95.19 97 THR A CA 1
ATOM 812 C C . THR A 1 97 ? 9.961 -9.359 -9.742 1 95.19 97 THR A C 1
ATOM 814 O O . THR A 1 97 ? 9.906 -9.875 -8.625 1 95.19 97 THR A O 1
ATOM 817 N N . ASN A 1 98 ? 8.914 -9 -10.453 1 96.69 98 ASN A N 1
ATOM 818 C CA . ASN A 1 98 ? 7.582 -9.461 -10.094 1 96.69 98 ASN A CA 1
ATOM 819 C C . ASN A 1 98 ? 6.707 -9.656 -11.328 1 96.69 98 ASN A C 1
ATOM 821 O O . ASN A 1 98 ? 7.062 -9.227 -12.422 1 96.69 98 ASN A O 1
ATOM 825 N N . LEU A 1 99 ? 5.625 -10.359 -11.164 1 97.94 99 LEU A N 1
ATOM 826 C CA . LEU A 1 99 ? 4.727 -10.57 -12.297 1 97.94 99 LEU A CA 1
ATOM 827 C C . LEU A 1 99 ? 3.27 -10.555 -11.836 1 97.94 99 LEU A C 1
ATOM 829 O O . LEU A 1 99 ? 2.986 -10.719 -10.648 1 97.94 99 LEU A O 1
ATOM 833 N N . THR A 1 100 ? 2.393 -10.242 -12.727 1 98.44 100 THR A N 1
ATOM 834 C CA . THR A 1 100 ? 0.956 -10.438 -12.578 1 98.44 100 THR A CA 1
ATOM 835 C C . THR A 1 100 ? 0.452 -11.5 -13.547 1 98.44 100 THR A C 1
ATOM 837 O O . THR A 1 100 ? 0.686 -11.406 -14.75 1 98.44 100 THR A O 1
ATOM 840 N N . PHE A 1 101 ? -0.054 -12.586 -13.031 1 98.69 101 PHE A N 1
ATOM 841 C CA . PHE A 1 101 ? -0.693 -13.633 -13.812 1 98.69 101 PHE A CA 1
ATOM 842 C C . PHE A 1 101 ? -2.207 -13.578 -13.656 1 98.69 101 PHE A C 1
ATOM 844 O O . PHE A 1 101 ? -2.73 -13.828 -12.57 1 98.69 101 PHE A O 1
ATOM 851 N N . GLU A 1 102 ? -2.912 -13.219 -14.727 1 98.56 102 GLU A N 1
ATOM 852 C CA . GLU A 1 102 ? -4.371 -13.188 -14.766 1 98.56 102 GLU A CA 1
ATOM 853 C C . GLU A 1 102 ? -4.93 -14.461 -15.398 1 98.56 102 GLU A C 1
ATOM 855 O O . GLU A 1 102 ? -4.656 -14.75 -16.562 1 98.56 102 GLU A O 1
ATOM 860 N N . LEU A 1 103 ? -5.734 -15.172 -14.609 1 98.75 103 LEU A N 1
ATOM 861 C CA . LEU A 1 103 ? -6.238 -16.469 -15.039 1 98.75 103 LEU A CA 1
ATOM 862 C C . LEU A 1 103 ? -7.762 -16.516 -14.984 1 98.75 103 LEU A C 1
ATOM 864 O O . LEU A 1 103 ? -8.359 -16.109 -13.992 1 98.75 103 LEU A O 1
ATOM 868 N N . TYR A 1 104 ? -8.336 -17 -16.031 1 98.38 104 TYR A N 1
ATOM 869 C CA . TYR A 1 104 ? -9.781 -17.188 -16.078 1 98.38 104 TYR A CA 1
ATOM 870 C C . TYR A 1 104 ? -10.141 -18.672 -15.953 1 98.38 104 TYR A C 1
ATOM 872 O O . TYR A 1 104 ? -9.352 -19.531 -16.344 1 98.38 104 TYR A O 1
ATOM 880 N N . SER A 1 105 ? -11.359 -18.922 -15.469 1 97.31 105 SER A N 1
ATOM 881 C CA . SER A 1 105 ? -11.797 -20.297 -15.242 1 97.31 105 SER A CA 1
ATOM 882 C C . SER A 1 105 ? -11.852 -21.078 -16.547 1 97.31 105 SER A C 1
ATOM 884 O O . SER A 1 105 ? -11.852 -22.312 -16.547 1 97.31 105 SER A O 1
ATOM 886 N N . THR A 1 106 ? -11.875 -20.406 -17.641 1 96.31 106 THR A N 1
ATOM 887 C CA . THR A 1 106 ? -11.875 -21.047 -18.969 1 96.31 106 THR A CA 1
ATOM 888 C C . THR A 1 106 ? -10.492 -21.594 -19.297 1 96.31 106 THR A C 1
ATOM 890 O O . THR A 1 106 ? -10.344 -22.406 -20.219 1 96.31 106 THR A O 1
ATOM 893 N N . GLY A 1 107 ? -9.508 -21.156 -18.688 1 94.75 107 GLY A N 1
ATOM 894 C CA . GLY A 1 107 ? -8.133 -21.531 -18.969 1 94.75 107 GLY A CA 1
ATOM 895 C C . GLY A 1 107 ? -7.352 -20.438 -19.672 1 94.75 107 GLY A C 1
ATOM 896 O O . GLY A 1 107 ? -6.125 -20.516 -19.781 1 94.75 107 GLY A O 1
ATOM 897 N N . LYS A 1 108 ? -8.102 -19.422 -20.094 1 96.81 108 LYS A N 1
ATOM 898 C CA . LYS A 1 108 ? -7.418 -18.281 -20.672 1 96.81 108 LYS A CA 1
ATOM 899 C C . LYS A 1 108 ? -6.621 -17.516 -19.609 1 96.81 108 LYS A C 1
ATOM 901 O O . LYS A 1 108 ? -7.078 -17.359 -18.484 1 96.81 108 LYS A O 1
ATOM 906 N N . PHE A 1 109 ? -5.402 -17.047 -20.109 1 97.44 109 PHE A N 1
ATOM 907 C CA . PHE A 1 109 ? -4.613 -16.297 -19.141 1 97.44 109 PHE A CA 1
ATOM 908 C C . PHE A 1 109 ? -3.789 -15.211 -19.812 1 97.44 109 PHE A C 1
ATOM 910 O O . PHE A 1 109 ? -3.627 -15.227 -21.047 1 97.44 109 PHE A O 1
ATOM 917 N N . ASP A 1 110 ? -3.434 -14.227 -19.062 1 97.25 110 ASP A N 1
ATOM 918 C CA . ASP A 1 110 ? -2.504 -13.164 -19.422 1 97.25 110 ASP A CA 1
ATOM 919 C C . ASP A 1 110 ? -1.432 -12.977 -18.359 1 97.25 110 ASP A C 1
ATOM 921 O O . ASP A 1 110 ? -1.691 -13.18 -17.172 1 97.25 110 ASP A O 1
ATOM 925 N N . ILE A 1 111 ? -0.231 -12.633 -18.859 1 97.62 111 ILE A N 1
ATOM 926 C CA . ILE A 1 111 ? 0.864 -12.469 -17.906 1 97.62 111 ILE A CA 1
ATOM 927 C C . ILE A 1 111 ? 1.574 -11.141 -18.172 1 97.62 111 ILE A C 1
ATOM 929 O O . ILE A 1 111 ? 1.816 -10.773 -19.312 1 97.62 111 ILE A O 1
ATOM 933 N N . GLU A 1 112 ? 1.843 -10.352 -17.156 1 97.44 112 GLU A N 1
ATOM 934 C CA . GLU A 1 112 ? 2.629 -9.125 -17.188 1 97.44 112 GLU A CA 1
ATOM 935 C C . GLU A 1 112 ? 3.873 -9.242 -16.312 1 97.44 112 GLU A C 1
ATOM 937 O O . GLU A 1 112 ? 3.771 -9.43 -15.102 1 97.44 112 GLU A O 1
ATOM 942 N N . PHE A 1 113 ? 5.008 -9.164 -16.969 1 96.56 113 PHE A N 1
ATOM 943 C CA . PHE A 1 113 ? 6.27 -9.164 -16.234 1 96.56 113 PHE A CA 1
ATOM 944 C C . PHE A 1 113 ? 6.688 -7.746 -15.867 1 96.56 113 PHE A C 1
ATOM 946 O O . PHE A 1 113 ? 6.543 -6.824 -16.672 1 96.56 113 PHE A O 1
ATOM 953 N N . ASP A 1 114 ? 7.098 -7.602 -14.727 1 94.94 114 ASP A N 1
ATOM 954 C CA . ASP A 1 114 ? 7.574 -6.32 -14.219 1 94.94 114 ASP A CA 1
ATOM 955 C C . ASP A 1 114 ? 9.047 -6.398 -13.828 1 94.94 114 ASP A C 1
ATOM 957 O O . ASP A 1 114 ? 9.484 -7.375 -13.211 1 94.94 114 ASP A O 1
ATOM 961 N N . TYR A 1 115 ? 9.789 -5.43 -14.258 1 92.88 115 TYR A N 1
ATOM 962 C CA . TYR A 1 115 ? 11.234 -5.453 -14.039 1 92.88 115 TYR A CA 1
ATOM 963 C C . TYR A 1 115 ? 11.656 -4.352 -13.07 1 92.88 115 TYR A C 1
ATOM 965 O O . TYR A 1 115 ? 12.852 -4.113 -12.875 1 92.88 115 TYR A O 1
ATOM 973 N N . THR A 1 116 ? 10.633 -3.766 -12.516 1 85.75 116 THR A N 1
ATOM 974 C CA . THR A 1 116 ? 10.914 -2.676 -11.586 1 85.75 116 THR A CA 1
ATOM 975 C C . THR A 1 116 ? 11.711 -3.178 -10.391 1 85.75 116 THR A C 1
ATOM 977 O O . THR A 1 116 ? 11.383 -4.215 -9.812 1 85.75 116 THR A O 1
ATOM 980 N N . ILE A 1 117 ? 12.797 -2.516 -10.055 1 79.75 117 ILE A N 1
ATOM 981 C CA . ILE A 1 117 ? 13.594 -2.83 -8.875 1 79.75 117 ILE A CA 1
ATOM 982 C C . ILE A 1 117 ? 13.227 -1.879 -7.738 1 79.75 117 ILE A C 1
ATOM 984 O O . ILE A 1 117 ? 13.414 -0.665 -7.855 1 79.75 117 ILE A O 1
ATOM 9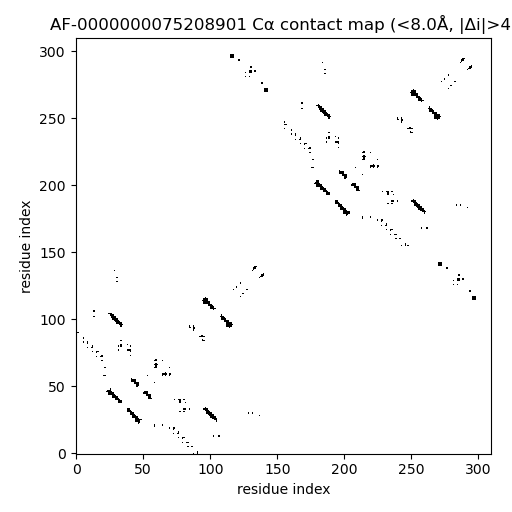88 N N . PHE A 1 118 ? 12.672 -2.455 -6.766 1 73.88 118 PHE A N 1
ATOM 989 C CA . PHE A 1 118 ? 12.305 -1.634 -5.617 1 73.88 118 PHE A CA 1
ATOM 990 C C . PHE A 1 118 ? 13.398 -1.664 -4.559 1 73.88 118 PHE A C 1
ATOM 992 O O . PHE A 1 118 ? 14.016 -2.707 -4.324 1 73.88 118 PHE A O 1
ATOM 999 N N . ASP A 1 119 ? 13.711 -0.525 -4.117 1 79.75 119 ASP A N 1
ATOM 1000 C CA . ASP A 1 119 ? 14.562 -0.45 -2.934 1 79.75 119 ASP A CA 1
ATOM 1001 C C . ASP A 1 119 ? 13.859 -1.036 -1.712 1 79.75 119 ASP A C 1
ATOM 1003 O O . ASP A 1 119 ? 12.867 -0.481 -1.234 1 79.75 119 ASP A O 1
ATOM 1007 N N . GLU A 1 120 ? 14.383 -2.105 -1.164 1 78.44 120 GLU A N 1
ATOM 1008 C CA . GLU A 1 120 ? 13.758 -2.814 -0.049 1 78.44 120 GLU A CA 1
ATOM 1009 C C . GLU A 1 120 ? 13.719 -1.943 1.203 1 78.44 120 GLU A C 1
ATOM 1011 O O . GLU A 1 120 ? 12.906 -2.18 2.102 1 78.44 120 GLU A O 1
ATOM 1016 N N . ASN A 1 121 ? 14.656 -1.026 1.206 1 76.88 121 ASN A N 1
ATOM 1017 C CA . ASN A 1 121 ? 14.656 -0.108 2.34 1 76.88 121 ASN A CA 1
ATOM 1018 C C . ASN A 1 121 ? 13.516 0.9 2.248 1 76.88 121 ASN A C 1
ATOM 1020 O O . ASN A 1 121 ? 13.156 1.529 3.244 1 76.88 121 ASN A O 1
ATOM 1024 N N . LYS A 1 122 ? 12.953 1.017 1.039 1 80.12 122 LYS A N 1
ATOM 1025 C CA . LYS A 1 122 ? 11.891 1.998 0.826 1 80.12 122 LYS A CA 1
ATOM 1026 C C . LYS A 1 122 ? 10.516 1.335 0.844 1 80.12 122 LYS A C 1
ATOM 1028 O O . LYS A 1 122 ? 9.57 1.87 1.427 1 80.12 122 LYS A O 1
ATOM 1033 N N . LEU A 1 123 ? 10.453 0.18 0.223 1 87.62 123 LEU A N 1
ATOM 1034 C CA . LEU A 1 123 ? 9.203 -0.572 0.167 1 87.62 123 LEU A CA 1
ATOM 1035 C C . LEU A 1 123 ? 9.445 -2.041 0.5 1 87.62 123 LEU A C 1
ATOM 1037 O O . LEU A 1 123 ? 10.211 -2.723 -0.185 1 87.62 123 LEU A O 1
ATOM 1041 N N . ASN A 1 124 ? 8.758 -2.475 1.541 1 89.25 124 ASN A N 1
ATOM 1042 C CA . ASN A 1 124 ? 8.844 -3.9 1.835 1 89.25 124 ASN A CA 1
ATOM 1043 C C . ASN A 1 124 ? 7.828 -4.703 1.021 1 89.25 124 ASN A C 1
ATOM 1045 O O . ASN A 1 124 ? 7.066 -4.133 0.237 1 89.25 124 ASN A O 1
ATOM 1049 N N . HIS A 1 125 ? 7.891 -6.008 1.202 1 90.56 125 HIS A N 1
ATOM 1050 C CA . HIS A 1 125 ? 7.074 -6.914 0.402 1 90.56 125 HIS A CA 1
ATOM 1051 C C . HIS A 1 125 ? 5.59 -6.598 0.556 1 90.56 125 HIS A C 1
ATOM 1053 O O . HIS A 1 125 ? 4.852 -6.559 -0.432 1 90.56 125 HIS A O 1
ATOM 1059 N N . TYR A 1 126 ? 5.195 -6.43 1.763 1 91.75 126 TYR A N 1
ATOM 1060 C CA . TYR A 1 126 ? 3.787 -6.156 2.029 1 91.75 126 TYR A CA 1
ATOM 1061 C C . TYR A 1 126 ? 3.336 -4.883 1.323 1 91.75 126 TYR A C 1
ATOM 1063 O O . TYR A 1 126 ? 2.262 -4.848 0.719 1 91.75 126 TYR A O 1
ATOM 1071 N N . GLU A 1 127 ? 4.113 -3.807 1.387 1 90.69 127 GLU A N 1
ATOM 1072 C CA . GLU A 1 127 ? 3.783 -2.529 0.762 1 90.69 127 GLU A CA 1
ATOM 1073 C C . GLU A 1 127 ? 3.686 -2.664 -0.755 1 90.69 127 GLU A C 1
ATOM 1075 O O . GLU A 1 127 ? 2.799 -2.08 -1.38 1 90.69 127 GLU A O 1
ATOM 1080 N N . ARG A 1 128 ? 4.609 -3.422 -1.319 1 93.38 128 ARG A N 1
ATOM 1081 C CA . ARG A 1 128 ? 4.566 -3.662 -2.758 1 93.38 128 ARG A CA 1
ATOM 1082 C C . ARG A 1 128 ? 3.299 -4.418 -3.146 1 93.38 128 ARG A C 1
ATOM 1084 O O . ARG A 1 128 ? 2.693 -4.133 -4.184 1 93.38 128 ARG A O 1
ATOM 1091 N N . LEU A 1 129 ? 2.877 -5.324 -2.316 1 94 129 LEU A N 1
ATOM 1092 C CA . LEU A 1 129 ? 1.646 -6.07 -2.562 1 94 129 LEU A CA 1
ATOM 1093 C C . LEU A 1 129 ? 0.439 -5.137 -2.559 1 94 129 LEU A C 1
ATOM 1095 O O . LEU A 1 129 ? -0.451 -5.266 -3.402 1 94 129 LEU A O 1
ATOM 1099 N N . ILE A 1 130 ? 0.427 -4.219 -1.641 1 92.25 130 ILE A N 1
ATOM 1100 C CA . ILE A 1 130 ? -0.685 -3.277 -1.544 1 92.25 130 ILE A CA 1
ATOM 1101 C C . ILE A 1 130 ? -0.731 -2.402 -2.795 1 92.25 130 ILE A C 1
ATOM 1103 O O . ILE A 1 130 ? -1.807 -2.15 -3.344 1 92.25 130 ILE A O 1
ATOM 1107 N N . ILE A 1 131 ? 0.368 -1.943 -3.225 1 91.38 131 ILE A N 1
ATOM 1108 C CA . ILE A 1 131 ? 0.432 -1.118 -4.426 1 91.38 131 ILE A CA 1
ATOM 1109 C C . ILE A 1 131 ? -0.045 -1.925 -5.633 1 91.38 131 ILE A C 1
ATOM 1111 O O . ILE A 1 131 ? -0.817 -1.427 -6.453 1 91.38 131 ILE A O 1
ATOM 1115 N N . TRP A 1 132 ? 0.402 -3.146 -5.723 1 93.88 132 TRP A N 1
ATOM 1116 C CA . TRP A 1 132 ? -0.051 -4.023 -6.797 1 93.88 132 TRP A CA 1
ATOM 1117 C C . TRP A 1 132 ? -1.566 -4.195 -6.762 1 93.88 132 TRP A C 1
ATOM 1119 O O . TRP A 1 132 ? -2.234 -4.094 -7.793 1 93.88 132 TRP A O 1
ATOM 1129 N N . LYS A 1 133 ? -2.045 -4.496 -5.535 1 93.81 133 LYS A N 1
ATOM 1130 C CA . LYS A 1 133 ? -3.482 -4.676 -5.367 1 93.81 133 LYS A CA 1
ATOM 1131 C C . LYS A 1 133 ? -4.25 -3.443 -5.828 1 93.81 133 LYS A C 1
ATOM 1133 O O . LYS A 1 133 ? -5.246 -3.557 -6.547 1 93.81 133 LYS A O 1
ATOM 1138 N N . TYR A 1 134 ? -3.779 -2.35 -5.473 1 89.94 134 TYR A N 1
ATOM 1139 C CA . TYR A 1 134 ? -4.398 -1.084 -5.852 1 89.94 134 TYR A CA 1
ATOM 1140 C C . TYR A 1 134 ? -4.391 -0.905 -7.367 1 89.94 134 TYR A C 1
ATOM 1142 O O . TYR A 1 134 ? -5.414 -0.555 -7.961 1 89.94 134 TYR A O 1
ATOM 1150 N N . ARG A 1 135 ? -3.338 -1.201 -7.996 1 90.88 135 ARG A N 1
ATOM 1151 C CA . ARG A 1 135 ? -3.152 -0.985 -9.43 1 90.88 135 ARG A CA 1
ATOM 1152 C C . ARG A 1 135 ? -3.936 -2.01 -10.242 1 90.88 135 ARG A C 1
ATOM 1154 O O . ARG A 1 135 ? -4.473 -1.688 -11.305 1 90.88 135 ARG A O 1
ATOM 1161 N N . LYS A 1 136 ? -3.984 -3.197 -9.742 1 93.62 136 LYS A N 1
ATOM 1162 C CA . LYS A 1 136 ? -4.445 -4.281 -10.602 1 93.62 136 LYS A CA 1
ATOM 1163 C C . LYS A 1 136 ? -5.871 -4.695 -10.25 1 93.62 136 LYS A C 1
ATOM 1165 O O . LYS A 1 136 ? -6.617 -5.168 -11.109 1 93.62 136 LYS A O 1
ATOM 1170 N N . LEU A 1 137 ? -6.27 -4.539 -9.07 1 90.62 137 LEU A N 1
ATOM 1171 C CA . LEU A 1 137 ? -7.586 -5.016 -8.664 1 90.62 137 LEU A CA 1
ATOM 1172 C C . LEU A 1 137 ? -8.562 -3.852 -8.508 1 90.62 137 LEU A C 1
ATOM 1174 O O . LEU A 1 137 ? -9.773 -4.059 -8.414 1 90.62 137 LEU A O 1
ATOM 1178 N N . GLY A 1 138 ? -8.148 -2.59 -8.906 1 71.62 138 GLY A N 1
ATOM 1179 C CA . GLY A 1 138 ? -9 -1.415 -8.844 1 71.62 138 GLY A CA 1
ATOM 1180 C C . GLY A 1 138 ? -9.523 -1.131 -7.445 1 71.62 138 GLY A C 1
ATOM 1181 O O . GLY A 1 138 ? -10.586 -0.539 -7.281 1 71.62 138 GLY A O 1
ATOM 1182 N N . ILE A 1 139 ? -9.211 -1.633 -6.594 1 59.12 139 ILE A N 1
ATOM 1183 C CA . ILE A 1 139 ? -9.688 -1.212 -5.281 1 59.12 139 ILE A CA 1
ATOM 1184 C C . ILE A 1 139 ? -9.492 0.294 -5.121 1 59.12 139 ILE A C 1
ATOM 1186 O O . ILE A 1 139 ? -8.383 0.759 -4.844 1 59.12 139 ILE A O 1
ATOM 1190 N N . SER A 1 140 ? -9.914 0.99 -6.383 1 49.16 140 SER A N 1
ATOM 1191 C CA . SER A 1 140 ? -9.727 2.432 -6.488 1 49.16 140 SER A CA 1
ATOM 1192 C C . SER A 1 140 ? -10.367 3.162 -5.312 1 49.16 140 SER A C 1
ATOM 1194 O O . SER A 1 140 ? -11.344 2.68 -4.734 1 49.16 140 SER A O 1
ATOM 1196 N N . PRO A 1 141 ? -9.867 4.348 -5.023 1 43.03 141 PRO A N 1
ATOM 1197 C CA . PRO A 1 141 ? -10.586 5.266 -4.137 1 43.03 141 PRO A CA 1
ATOM 1198 C C . PRO A 1 141 ? -11.961 5.648 -4.676 1 43.03 141 PRO A C 1
ATOM 1200 O O . PRO A 1 141 ? -12.727 6.336 -3.992 1 43.03 141 PRO A O 1
ATOM 1203 N N . ASN A 1 142 ? -12.227 5.875 -6.039 1 39.47 142 ASN A N 1
ATOM 1204 C CA . ASN A 1 142 ? -13.531 6.359 -6.457 1 39.47 142 ASN A CA 1
ATOM 1205 C C . ASN A 1 142 ? -14.641 5.387 -6.062 1 39.47 142 ASN A C 1
ATOM 1207 O O . ASN A 1 142 ? -14.602 4.211 -6.43 1 39.47 142 ASN A O 1
ATOM 1211 N N . GLY A 1 143 ? -15.578 5.648 -5.164 1 36.47 143 GLY A N 1
ATOM 1212 C CA . GLY A 1 143 ? -16.938 5.133 -5.242 1 36.47 143 GLY A CA 1
ATOM 1213 C C . GLY A 1 143 ? -17.547 5.242 -6.629 1 36.47 143 GLY A C 1
ATOM 1214 O O . GLY A 1 143 ? -16.891 5.742 -7.555 1 36.47 143 GLY A O 1
ATOM 1215 N N . ASN A 1 144 ? -19.016 5.465 -7.027 1 32.19 144 ASN A N 1
ATOM 1216 C CA . ASN A 1 144 ? -19.891 5.508 -8.195 1 32.19 144 ASN A CA 1
ATOM 1217 C C . ASN A 1 144 ? -19.547 6.68 -9.109 1 32.19 144 ASN A C 1
ATOM 1219 O O . ASN A 1 144 ? -20.344 7.07 -9.961 1 32.19 144 ASN A O 1
ATOM 1223 N N . ARG A 1 145 ? -19 7.867 -9.18 1 30.56 145 ARG A N 1
ATOM 1224 C CA . ARG A 1 145 ? -19.516 8.969 -9.984 1 30.56 145 ARG A CA 1
ATOM 1225 C C . ARG A 1 145 ? -19.438 8.641 -11.477 1 30.56 145 ARG A C 1
ATOM 1227 O O . ARG A 1 145 ? -18.359 8.281 -11.969 1 30.56 145 ARG A O 1
ATOM 1234 N N . GLU A 1 146 ? -20.547 8.336 -12.406 1 30.7 146 GLU A N 1
ATOM 1235 C CA . GLU A 1 146 ? -21.062 8.953 -13.625 1 30.7 146 GLU A CA 1
ATOM 1236 C C . GLU A 1 146 ? -20.672 10.43 -13.695 1 30.7 146 GLU A C 1
ATOM 1238 O O . GLU A 1 146 ? -20.25 10.922 -14.742 1 30.7 146 GLU A O 1
ATOM 1243 N N . SER A 1 147 ? -21.344 11.5 -12.961 1 28.61 147 SER A N 1
ATOM 1244 C CA . SER A 1 147 ? -21.609 12.922 -13.18 1 28.61 147 SER A CA 1
ATOM 1245 C C . SER A 1 147 ? -20.328 13.742 -13.016 1 28.61 147 SER A C 1
ATOM 1247 O O . SER A 1 147 ? -20.344 14.961 -13.242 1 28.61 147 SER A O 1
ATOM 1249 N N . ASP A 1 148 ? -19.438 13.539 -12.336 1 25.83 148 ASP A N 1
ATOM 1250 C CA . ASP A 1 148 ? -18.672 14.695 -11.875 1 25.83 148 ASP A CA 1
ATOM 1251 C C . ASP A 1 148 ? -17.75 15.219 -12.977 1 25.83 148 ASP A C 1
ATOM 1253 O O . ASP A 1 148 ? -16.75 15.891 -12.695 1 25.83 148 ASP A O 1
ATOM 1257 N N . MET A 1 149 ? -18.156 14.969 -14.375 1 26.59 149 MET A N 1
ATOM 1258 C CA . MET A 1 149 ? -17.5 15.852 -15.328 1 26.59 149 MET A CA 1
ATOM 1259 C C . MET A 1 149 ? -17.969 17.297 -15.156 1 26.59 149 MET A C 1
ATOM 1261 O O . MET A 1 149 ? -17.609 18.172 -15.938 1 26.59 149 MET A O 1
ATOM 1265 N N . LYS A 1 150 ? -19.312 17.656 -14.75 1 27.05 150 LYS A N 1
ATOM 1266 C CA . LYS A 1 150 ? -19.781 19 -15.062 1 27.05 150 LYS A CA 1
ATOM 1267 C C . LYS A 1 150 ? -18.828 20.062 -14.523 1 27.05 150 LYS A C 1
ATOM 1269 O O . LYS A 1 150 ? -19.031 21.266 -14.758 1 27.05 150 LYS A O 1
ATOM 1274 N N . LEU A 1 151 ? -18.453 20.016 -13.367 1 21.39 151 LEU A N 1
ATOM 1275 C CA . LEU A 1 151 ? -18.125 21.328 -12.82 1 21.39 151 LEU A CA 1
ATOM 1276 C C . LEU A 1 151 ? -17.156 22.062 -13.742 1 21.39 151 LEU A C 1
ATOM 1278 O O . LEU A 1 151 ? -17.234 23.281 -13.875 1 21.39 151 LEU A O 1
ATOM 1282 N N . ILE A 1 152 ? -15.883 22 -13.859 1 22.91 152 ILE A N 1
ATOM 1283 C CA . ILE A 1 152 ? -15.297 23.328 -13.797 1 22.91 152 ILE A CA 1
ATOM 1284 C C . ILE A 1 152 ? -15.586 24.078 -15.102 1 22.91 152 ILE A C 1
ATOM 1286 O O . ILE A 1 152 ? -15.875 23.453 -16.125 1 22.91 152 ILE A O 1
ATOM 1290 N N . ASN A 1 153 ? -14.922 25.125 -15.586 1 22.81 153 ASN A N 1
ATOM 1291 C CA . ASN A 1 153 ? -14.75 26.312 -16.406 1 22.81 153 ASN A CA 1
ATOM 1292 C C . ASN A 1 153 ? -15.039 26.031 -17.875 1 22.81 153 ASN A C 1
ATOM 1294 O O . ASN A 1 153 ? -14.477 25.094 -18.453 1 22.81 153 ASN A O 1
ATOM 1298 N N . GLN A 1 154 ? -16.219 26.328 -18.125 1 21.28 154 GLN A N 1
ATOM 1299 C CA . GLN A 1 154 ? -16.891 27.594 -18.375 1 21.28 154 GLN A CA 1
ATOM 1300 C C . GLN A 1 154 ? -15.906 28.766 -18.266 1 21.28 154 GLN A C 1
ATOM 1302 O O . GLN A 1 154 ? -16.297 29.922 -18.391 1 21.28 154 GLN A O 1
ATOM 1307 N N . ASN A 1 155 ? -14.625 29.062 -18.062 1 19.88 155 ASN A N 1
ATOM 1308 C CA . ASN A 1 155 ? -14.195 30.062 -19.047 1 19.88 155 ASN A CA 1
ATOM 1309 C C . ASN A 1 155 ? -13.805 29.406 -20.375 1 19.88 155 ASN A C 1
ATOM 1311 O O . ASN A 1 155 ? -13.227 28.312 -20.391 1 19.88 155 ASN A O 1
ATOM 1315 N N . MET B 1 1 ? -17.516 29.609 1.929 1 59.03 1 MET B N 1
ATOM 1316 C CA . MET B 1 1 ? -16.328 29.219 2.68 1 59.03 1 MET B CA 1
ATOM 1317 C C . MET B 1 1 ? -15.492 30.453 3.055 1 59.03 1 MET B C 1
ATOM 1319 O O . MET B 1 1 ? -15.336 31.359 2.25 1 59.03 1 MET B O 1
ATOM 1323 N N . ASN B 1 2 ? -15.453 30.75 4.348 1 64.56 2 ASN B N 1
ATOM 1324 C CA . ASN B 1 2 ? -14.609 31.875 4.75 1 64.56 2 ASN B CA 1
ATOM 1325 C C . ASN B 1 2 ? -13.141 31.609 4.449 1 64.56 2 ASN B C 1
ATOM 1327 O O . ASN B 1 2 ? -12.469 30.875 5.188 1 64.56 2 ASN B O 1
ATOM 1331 N N . THR B 1 3 ? -12.688 31.969 3.297 1 72.38 3 THR B N 1
ATOM 1332 C CA . THR B 1 3 ? -11.344 31.75 2.775 1 72.38 3 THR B CA 1
ATOM 1333 C C . THR B 1 3 ? -10.289 32.219 3.768 1 72.38 3 THR B C 1
ATOM 1335 O O . THR B 1 3 ? -9.219 31.641 3.877 1 72.38 3 THR B O 1
ATOM 1338 N N . ASN B 1 4 ? -10.711 33.219 4.527 1 80.62 4 ASN B N 1
ATOM 1339 C CA . ASN B 1 4 ? -9.758 33.781 5.496 1 80.62 4 ASN B CA 1
ATOM 1340 C C . ASN B 1 4 ? -9.508 32.781 6.637 1 80.62 4 ASN B C 1
ATOM 1342 O O . ASN B 1 4 ? -8.375 32.625 7.102 1 80.62 4 ASN B O 1
ATOM 1346 N N . ASN B 1 5 ? -10.586 32.156 7.062 1 88.94 5 ASN B N 1
ATOM 1347 C CA . ASN B 1 5 ? -10.461 31.172 8.148 1 88.94 5 ASN B CA 1
ATOM 1348 C C . ASN B 1 5 ? -9.633 29.969 7.723 1 88.94 5 ASN B C 1
ATOM 1350 O O . ASN B 1 5 ? -8.781 29.5 8.484 1 88.94 5 ASN B O 1
ATOM 1354 N N . LEU B 1 6 ? -9.773 29.562 6.457 1 93.06 6 LEU B N 1
ATOM 1355 C CA . LEU B 1 6 ? -9.016 28.422 5.945 1 93.06 6 LEU B CA 1
ATOM 1356 C C . LEU B 1 6 ? -7.527 28.766 5.875 1 93.06 6 LEU B C 1
ATOM 1358 O O . LEU B 1 6 ? -6.684 27.953 6.285 1 93.06 6 LEU B O 1
ATOM 1362 N N . GLU B 1 7 ? -7.281 29.969 5.391 1 93.25 7 GLU B N 1
ATOM 1363 C CA . GLU B 1 7 ? -5.895 30.406 5.277 1 93.25 7 GLU B CA 1
ATOM 1364 C C . GLU B 1 7 ? -5.199 30.391 6.637 1 93.25 7 GLU B C 1
ATOM 1366 O O . GLU B 1 7 ? -4.023 30.031 6.738 1 93.25 7 GLU B O 1
ATOM 1371 N N . SER B 1 8 ? -5.961 30.844 7.598 1 95.81 8 SER B N 1
ATOM 1372 C CA . SER B 1 8 ? -5.406 30.875 8.945 1 95.81 8 SER B CA 1
ATOM 1373 C C . SER B 1 8 ? -5.07 29.453 9.43 1 95.81 8 SER B C 1
ATOM 1375 O O . SER B 1 8 ? -4.047 29.25 10.086 1 95.81 8 SER B O 1
ATOM 1377 N N . ILE B 1 9 ? -5.887 28.516 9.094 1 97.88 9 ILE B N 1
ATOM 1378 C CA . ILE B 1 9 ? -5.668 27.141 9.516 1 97.88 9 ILE B CA 1
ATOM 1379 C C . ILE B 1 9 ? -4.461 26.562 8.781 1 97.88 9 ILE B C 1
ATOM 1381 O O . ILE B 1 9 ? -3.645 25.844 9.375 1 97.88 9 ILE B O 1
ATOM 1385 N N . TYR B 1 10 ? -4.328 26.891 7.492 1 97.88 10 TYR B N 1
ATOM 1386 C CA . TYR B 1 10 ? -3.172 26.438 6.727 1 97.88 10 TYR B CA 1
ATOM 1387 C C . TYR B 1 10 ? -1.878 26.969 7.336 1 97.88 10 TYR B C 1
ATOM 1389 O O . TYR B 1 10 ? -0.888 26.234 7.434 1 97.88 10 TYR B O 1
ATOM 1397 N N . LYS B 1 11 ? -1.924 28.172 7.75 1 97.12 11 LYS B N 1
ATOM 1398 C CA . LYS B 1 11 ? -0.752 28.781 8.375 1 97.12 11 LYS B CA 1
ATOM 1399 C C . LYS B 1 11 ? -0.431 28.109 9.711 1 97.12 11 LYS B C 1
ATOM 1401 O O . LYS B 1 11 ? 0.735 27.844 10.016 1 97.12 11 LYS B O 1
ATOM 1406 N N . LYS B 1 12 ? -1.516 27.859 10.492 1 98.12 12 LYS B N 1
ATOM 1407 C CA . LYS B 1 12 ? -1.334 27.125 11.75 1 98.12 12 LYS B CA 1
ATOM 1408 C C . LYS B 1 12 ? -0.663 25.781 11.508 1 98.12 12 LYS B C 1
ATOM 1410 O O . LYS B 1 12 ? 0.233 25.391 12.258 1 98.12 12 LYS B O 1
ATOM 1415 N N . ALA B 1 13 ? -1.114 25.047 10.484 1 98.75 13 ALA B N 1
ATOM 1416 C CA . ALA B 1 13 ? -0.537 23.734 10.148 1 98.75 13 ALA B CA 1
ATOM 1417 C C . ALA B 1 13 ? 0.938 23.875 9.773 1 98.75 13 ALA B C 1
ATOM 1419 O O . ALA B 1 13 ? 1.772 23.094 10.234 1 98.75 13 ALA B O 1
ATOM 1420 N N . ALA B 1 14 ? 1.25 24.859 8.945 1 98.56 14 ALA B N 1
ATOM 1421 C CA . ALA B 1 14 ? 2.629 25.094 8.531 1 98.56 14 ALA B CA 1
ATOM 1422 C C . ALA B 1 14 ? 3.531 25.359 9.734 1 98.56 14 ALA B C 1
ATOM 1424 O O . ALA B 1 14 ? 4.621 24.781 9.836 1 98.56 14 ALA B O 1
ATOM 1425 N N . ILE B 1 15 ? 3.094 26.203 10.664 1 98.44 15 ILE B N 1
ATOM 1426 C CA . ILE B 1 15 ? 3.859 26.531 11.859 1 98.44 15 ILE B CA 1
ATOM 1427 C C . ILE B 1 15 ? 4.059 25.297 12.719 1 98.44 15 ILE B C 1
ATOM 1429 O O . ILE B 1 15 ? 5.16 25.047 13.211 1 98.44 15 ILE B O 1
ATOM 1433 N N . GLN B 1 16 ? 2.967 24.562 12.898 1 98.81 16 GLN B N 1
ATOM 1434 C CA . GLN B 1 16 ? 3.031 23.344 13.703 1 98.81 16 GLN B CA 1
ATOM 1435 C C . GLN B 1 16 ? 4.027 22.344 13.125 1 98.81 16 GLN B C 1
ATOM 1437 O O . GLN B 1 16 ? 4.805 21.734 13.867 1 98.81 16 GLN B O 1
ATOM 1442 N N . ILE B 1 17 ? 4.027 22.125 11.781 1 98.88 17 ILE B N 1
ATOM 1443 C CA . ILE B 1 17 ? 4.953 21.234 11.094 1 98.88 17 ILE B CA 1
ATOM 1444 C C . ILE B 1 17 ? 6.391 21.688 11.336 1 98.88 17 ILE B C 1
ATOM 1446 O O . ILE B 1 17 ? 7.262 20.875 11.656 1 98.88 17 ILE B O 1
ATOM 1450 N N . ASN B 1 18 ? 6.578 22.984 11.258 1 98.31 18 ASN B N 1
ATOM 1451 C CA . ASN B 1 18 ? 7.902 23.547 11.508 1 98.31 18 ASN B CA 1
ATOM 1452 C C . ASN B 1 18 ? 8.367 23.281 12.938 1 98.31 18 ASN B C 1
ATOM 1454 O O . ASN B 1 18 ? 9.555 23.062 13.18 1 98.31 18 ASN B O 1
ATOM 1458 N N . THR B 1 19 ? 7.453 23.375 13.852 1 98.06 19 THR B N 1
ATOM 1459 C CA . THR B 1 19 ? 7.758 23.141 15.258 1 98.06 19 THR B CA 1
ATOM 1460 C C . THR B 1 19 ? 8.172 21.703 15.492 1 98.06 19 THR B C 1
ATOM 1462 O O . THR B 1 19 ? 9.039 21.422 16.328 1 98.06 19 THR B O 1
ATOM 1465 N N . ILE B 1 20 ? 7.625 20.75 14.812 1 98.75 20 ILE B N 1
ATOM 1466 C CA . ILE B 1 20 ? 7.84 19.312 15.016 1 98.75 20 ILE B CA 1
ATOM 1467 C C . ILE B 1 20 ? 9.203 18.922 14.453 1 98.75 20 ILE B C 1
ATOM 1469 O O . ILE B 1 20 ? 9.914 18.109 15.055 1 98.75 20 ILE B O 1
ATOM 1473 N N . ILE B 1 21 ? 9.547 19.406 13.297 1 98.69 21 ILE B N 1
ATOM 1474 C CA . ILE B 1 21 ? 10.75 19 12.578 1 98.69 21 ILE B CA 1
ATOM 1475 C C . ILE B 1 21 ? 11.984 19.562 13.273 1 98.69 21 ILE B C 1
ATOM 1477 O O . ILE B 1 21 ? 12.125 20.781 13.422 1 98.69 21 ILE B O 1
ATOM 1481 N N . PRO B 1 22 ? 12.938 18.781 13.664 1 98.44 22 PRO B N 1
ATOM 1482 C CA . PRO B 1 22 ? 14.039 19.203 14.531 1 98.44 22 PRO B CA 1
ATOM 1483 C C . PRO B 1 22 ? 15.258 19.672 13.75 1 98.44 22 PRO B C 1
ATOM 1485 O O . PRO B 1 22 ? 16.328 19.859 14.336 1 98.44 22 PRO B O 1
ATOM 1488 N N . GLU B 1 23 ? 15.188 19.797 12.469 1 98.19 23 GLU B N 1
ATOM 1489 C CA . GLU B 1 23 ? 16.328 20.156 11.648 1 98.19 23 GLU B CA 1
ATOM 1490 C C . GLU B 1 23 ? 15.891 20.969 10.43 1 98.19 23 GLU B C 1
ATOM 1492 O O . GLU B 1 23 ? 14.703 21.031 10.117 1 98.19 23 GLU B O 1
ATOM 1497 N N . PRO B 1 24 ? 16.844 21.641 9.742 1 98.44 24 PRO B N 1
ATOM 1498 C CA . PRO B 1 24 ? 16.453 22.359 8.516 1 98.44 24 PRO B CA 1
ATOM 1499 C C . PRO B 1 24 ? 15.875 21.422 7.457 1 98.44 24 PRO B C 1
ATOM 1501 O O . PRO B 1 24 ? 16.344 20.281 7.305 1 98.44 24 PRO B O 1
ATOM 1504 N N . TRP B 1 25 ? 14.898 21.922 6.781 1 98.62 25 TRP B N 1
ATOM 1505 C CA . TRP B 1 25 ? 14.195 21.109 5.793 1 98.62 25 TRP B CA 1
ATOM 1506 C C . TRP B 1 25 ? 13.812 21.953 4.578 1 98.62 25 TRP B C 1
ATOM 1508 O O . TRP B 1 25 ? 13.836 23.188 4.629 1 98.62 25 TRP B O 1
ATOM 1518 N N . GLU B 1 26 ? 13.398 21.297 3.467 1 98.31 26 GLU B N 1
ATOM 1519 C CA . GLU B 1 26 ? 13.07 21.984 2.229 1 98.31 26 GLU B CA 1
ATOM 1520 C C . GLU B 1 26 ? 11.602 21.797 1.858 1 98.31 26 GLU B C 1
ATOM 1522 O O . GLU B 1 26 ? 10.953 22.719 1.361 1 98.31 26 GLU B O 1
ATOM 1527 N N . LYS B 1 27 ? 11.148 20.578 2.088 1 98.12 27 LYS B N 1
ATOM 1528 C CA . LYS B 1 27 ? 9.805 20.219 1.646 1 98.12 27 LYS B CA 1
ATOM 1529 C C . LYS B 1 27 ? 9.148 19.25 2.623 1 98.12 27 LYS B C 1
ATOM 1531 O O . LYS B 1 27 ? 9.82 18.406 3.213 1 98.12 27 LYS B O 1
ATOM 1536 N N . VAL B 1 28 ? 7.844 19.422 2.793 1 98.75 28 VAL B N 1
ATOM 1537 C CA 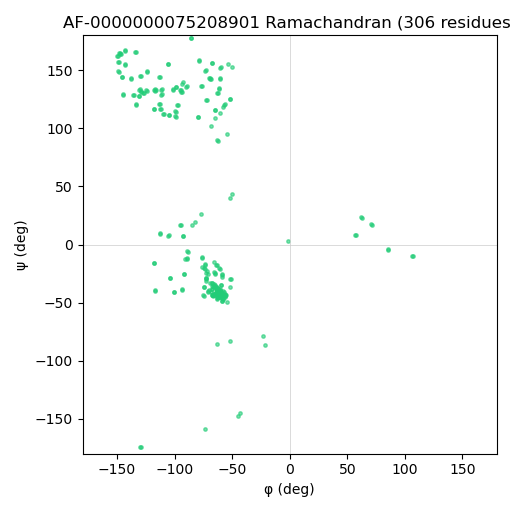. VAL B 1 28 ? 7.043 18.5 3.596 1 98.75 28 VAL B CA 1
ATOM 1538 C C . VAL B 1 28 ? 5.82 18.047 2.799 1 98.75 28 VAL B C 1
ATOM 1540 O O . VAL B 1 28 ? 5.172 18.859 2.135 1 98.75 28 VAL B O 1
ATOM 1543 N N . MET B 1 29 ? 5.547 16.75 2.756 1 98.69 29 MET B N 1
ATOM 1544 C CA . MET B 1 29 ? 4.32 16.172 2.217 1 98.69 29 MET B CA 1
ATOM 1545 C C . MET B 1 29 ? 3.459 15.586 3.334 1 98.69 29 MET B C 1
ATOM 1547 O O . MET B 1 29 ? 3.838 14.602 3.965 1 98.69 29 MET B O 1
ATOM 1551 N N . VAL B 1 30 ? 2.314 16.203 3.588 1 98.88 30 VAL B N 1
ATOM 1552 C CA . VAL B 1 30 ? 1.438 15.789 4.676 1 98.88 30 VAL B CA 1
ATOM 1553 C C . VAL B 1 30 ? 0.279 14.969 4.121 1 98.88 30 VAL B C 1
ATOM 1555 O O . VAL B 1 30 ? -0.318 15.328 3.104 1 98.88 30 VAL B O 1
ATOM 1558 N N . TYR B 1 31 ? -0.014 13.867 4.719 1 98.62 31 TYR B N 1
ATOM 1559 C CA . TYR B 1 31 ? -1.216 13.07 4.492 1 98.62 31 TYR B CA 1
ATOM 1560 C C . TYR B 1 31 ? -2.113 13.078 5.723 1 98.62 31 TYR B C 1
ATOM 1562 O O . TYR B 1 31 ? -1.676 12.711 6.816 1 98.62 31 TYR B O 1
ATOM 1570 N N . SER B 1 32 ? -3.355 13.547 5.594 1 98.44 32 SER B N 1
ATOM 1571 C CA . SER B 1 32 ? -4.316 13.523 6.695 1 98.44 32 SER B CA 1
ATOM 1572 C C . SER B 1 32 ? -5.621 12.852 6.273 1 98.44 32 SER B C 1
ATOM 1574 O O . SER B 1 32 ? -6.145 13.133 5.191 1 98.44 32 SER B O 1
ATOM 1576 N N . GLU B 1 33 ? -6.062 11.93 7.082 1 97 33 GLU B N 1
ATOM 1577 C CA . GLU B 1 33 ? -7.395 11.336 6.973 1 97 33 GLU B CA 1
ATOM 1578 C C . GLU B 1 33 ? -8.273 11.742 8.148 1 97 33 GLU B C 1
ATOM 1580 O O . GLU B 1 33 ? -7.871 11.609 9.305 1 97 33 GLU B O 1
ATOM 1585 N N . VAL B 1 34 ? -9.438 12.234 7.828 1 96.44 34 VAL B N 1
ATOM 1586 C CA . VAL B 1 34 ? -10.367 12.625 8.891 1 96.44 34 VAL B CA 1
ATOM 1587 C C . VAL B 1 34 ? -11.766 12.125 8.555 1 96.44 34 VAL B C 1
ATOM 1589 O O . VAL B 1 34 ? -12.219 12.242 7.414 1 96.44 34 VAL B O 1
ATOM 1592 N N . ASP B 1 35 ? -12.375 11.445 9.484 1 93.81 35 ASP B N 1
ATOM 1593 C CA . ASP B 1 35 ? -13.805 11.148 9.406 1 93.81 35 ASP B CA 1
ATOM 1594 C C . ASP B 1 35 ? -14.516 11.531 10.703 1 93.81 35 ASP B C 1
ATOM 1596 O O . ASP B 1 35 ? -13.953 12.242 11.539 1 93.81 35 ASP B O 1
ATOM 1600 N N . GLU B 1 36 ? -15.812 11.203 10.812 1 92.75 36 GLU B N 1
ATOM 1601 C CA . GLU B 1 36 ? -16.609 11.641 11.953 1 92.75 36 GLU B CA 1
ATOM 1602 C C . GLU B 1 36 ? -16.031 11.141 13.266 1 92.75 36 GLU B C 1
ATOM 1604 O O . GLU B 1 36 ? -16.156 11.797 14.297 1 92.75 36 GLU B O 1
ATOM 1609 N N . HIS B 1 37 ? -15.305 10.016 13.203 1 92.25 37 HIS B N 1
ATOM 1610 C CA . HIS B 1 37 ? -14.961 9.336 14.445 1 92.25 37 HIS B CA 1
ATOM 1611 C C . HIS B 1 37 ? -13.453 9.281 14.648 1 92.25 37 HIS B C 1
ATOM 1613 O O . HIS B 1 37 ? -12.977 9.023 15.758 1 92.25 37 HIS B O 1
ATOM 1619 N N . SER B 1 38 ? -12.75 9.531 13.594 1 93.19 38 SER B N 1
ATOM 1620 C CA . SER B 1 38 ? -11.312 9.32 13.711 1 93.19 38 SER B CA 1
ATOM 1621 C C . SER B 1 38 ? -10.539 10.289 12.82 1 93.19 38 SER B C 1
ATOM 1623 O O . SER B 1 38 ? -11.086 10.82 11.852 1 93.19 38 SER B O 1
ATOM 1625 N N . ASP B 1 39 ? -9.344 10.648 13.258 1 96.56 39 ASP B N 1
ATOM 1626 C CA . ASP B 1 39 ? -8.398 11.445 12.469 1 96.56 39 ASP B CA 1
ATOM 1627 C C . ASP B 1 39 ? -6.977 10.906 12.617 1 96.56 39 ASP B C 1
ATOM 1629 O O . ASP B 1 39 ? -6.637 10.305 13.633 1 96.56 39 ASP B O 1
ATOM 1633 N N . SER B 1 40 ? -6.285 10.977 11.531 1 96.38 40 SER B N 1
ATOM 1634 C CA . SER B 1 40 ? -4.879 10.594 11.5 1 96.38 40 SER B CA 1
ATOM 1635 C C . SER B 1 40 ? -4.09 11.477 10.531 1 96.38 40 SER B C 1
ATOM 1637 O O . SER B 1 40 ? -4.5 11.68 9.391 1 96.38 40 SER B O 1
ATOM 1639 N N . THR B 1 41 ? -3.002 12.016 11.016 1 98.56 41 THR B N 1
ATOM 1640 C CA . THR B 1 41 ? -2.133 12.852 10.195 1 98.56 41 THR B CA 1
ATOM 1641 C C . THR B 1 41 ? -0.677 12.414 10.336 1 98.56 41 THR B C 1
ATOM 1643 O O . THR B 1 41 ? -0.189 12.203 11.445 1 98.56 41 THR B O 1
ATOM 1646 N N . VAL B 1 42 ? -0.052 12.188 9.203 1 98.44 42 VAL B N 1
ATOM 1647 C CA . VAL B 1 42 ? 1.386 11.945 9.164 1 98.44 42 VAL B CA 1
ATOM 1648 C C . VAL B 1 42 ? 2.02 12.773 8.047 1 98.44 42 VAL B C 1
ATOM 1650 O O . VAL B 1 42 ? 1.315 13.352 7.219 1 98.44 42 VAL B O 1
ATOM 1653 N N . PHE B 1 43 ? 3.365 12.867 8.109 1 98.75 43 PHE B N 1
ATOM 1654 C CA . PHE B 1 43 ? 4.02 13.547 7 1 98.75 43 PHE B CA 1
ATOM 1655 C C . PHE B 1 43 ? 5.418 12.984 6.762 1 98.75 43 PHE B C 1
ATOM 1657 O O . PHE B 1 43 ? 5.93 12.227 7.586 1 98.75 43 PHE B O 1
ATOM 1664 N N . PHE B 1 44 ? 5.871 13.281 5.625 1 98.19 44 PHE B N 1
ATOM 1665 C CA . PHE B 1 44 ? 7.262 13.07 5.242 1 98.19 44 PHE B CA 1
ATOM 1666 C C . PHE B 1 44 ? 7.945 14.398 4.934 1 98.19 44 PHE B C 1
ATOM 1668 O O . PHE B 1 44 ? 7.379 15.25 4.25 1 98.19 44 PHE B O 1
ATOM 1675 N N . TYR B 1 45 ? 9.125 14.547 5.508 1 98.5 45 TYR B N 1
AT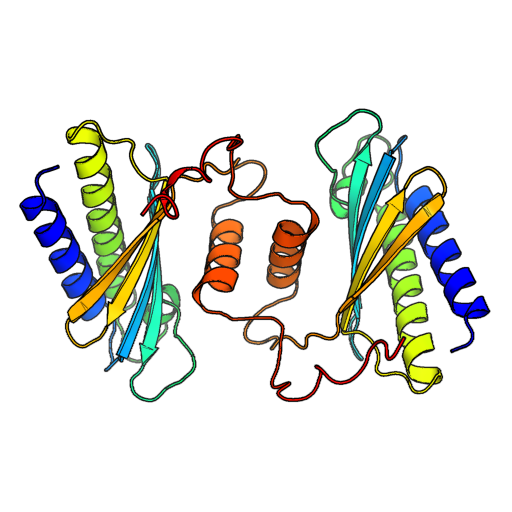OM 1676 C CA . TYR B 1 45 ? 9.82 15.789 5.18 1 98.5 45 TYR B CA 1
ATOM 1677 C C . TYR B 1 45 ? 11.203 15.5 4.605 1 98.5 45 TYR B C 1
ATOM 1679 O O . TYR B 1 45 ? 11.836 14.5 4.953 1 98.5 45 TYR B O 1
ATOM 1687 N N . TYR B 1 46 ? 11.578 16.375 3.762 1 98 46 TYR B N 1
ATOM 1688 C CA . TYR B 1 46 ? 12.906 16.312 3.16 1 98 46 TYR B CA 1
ATOM 1689 C C . TYR B 1 46 ? 13.875 17.25 3.871 1 98 46 TYR B C 1
ATOM 1691 O O . TYR B 1 46 ? 13.758 18.469 3.758 1 98 46 TYR B O 1
ATOM 1699 N N . PRO B 1 47 ? 14.852 16.641 4.621 1 98.19 47 PRO B N 1
ATOM 1700 C CA . PRO B 1 47 ? 15.867 17.531 5.207 1 98.19 47 PRO B CA 1
ATOM 1701 C C . PRO B 1 47 ? 16.641 18.312 4.152 1 98.19 47 PRO B C 1
ATOM 1703 O O . PRO B 1 47 ? 16.766 17.875 3.008 1 98.19 47 PRO B O 1
ATOM 1706 N N . LYS B 1 48 ? 17.094 19.438 4.578 1 97.88 48 LYS B N 1
ATOM 1707 C CA . LYS B 1 48 ? 17.859 20.266 3.65 1 97.88 48 LYS B CA 1
ATOM 1708 C C . LYS B 1 48 ? 18.984 19.469 3.002 1 97.88 48 LYS B C 1
ATOM 1710 O O . LYS B 1 48 ? 19.75 18.781 3.691 1 97.88 48 LYS B O 1
ATOM 1715 N N . ASN B 1 49 ? 19.016 19.453 1.713 1 95.44 49 ASN B N 1
ATOM 1716 C CA . ASN B 1 49 ? 20.062 18.859 0.879 1 95.44 49 ASN B CA 1
ATOM 1717 C C . ASN B 1 49 ? 20.016 17.328 0.937 1 95.44 49 ASN B C 1
ATOM 1719 O O . ASN B 1 49 ? 21.031 16.672 0.74 1 95.44 49 ASN B O 1
ATOM 1723 N N . LYS B 1 50 ? 19.016 16.75 1.36 1 93.81 50 LYS B N 1
ATOM 1724 C CA . LYS B 1 50 ? 18.828 15.297 1.337 1 93.81 50 LYS B CA 1
ATOM 1725 C C . LYS B 1 50 ? 17.719 14.891 0.383 1 93.81 50 LYS B C 1
ATOM 1727 O O . LYS B 1 50 ? 16.688 15.562 0.302 1 93.81 50 LYS B O 1
ATOM 1732 N N . LYS B 1 51 ? 17.906 13.82 -0.236 1 88.69 51 LYS B N 1
ATOM 1733 C CA . LYS B 1 51 ? 16.953 13.359 -1.246 1 88.69 51 LYS B CA 1
ATOM 1734 C C . LYS B 1 51 ? 15.898 12.438 -0.633 1 88.69 51 LYS B C 1
ATOM 1736 O O . LYS B 1 51 ? 14.781 12.328 -1.155 1 88.69 51 LYS B O 1
ATOM 1741 N N . GLU B 1 52 ? 16.266 11.797 0.485 1 90.75 52 GLU B N 1
ATOM 1742 C CA . GLU B 1 52 ? 15.352 10.844 1.103 1 90.75 52 GLU B CA 1
ATOM 1743 C C . GLU B 1 52 ? 14.523 11.508 2.193 1 90.75 52 GLU B C 1
ATOM 1745 O O . GLU B 1 52 ? 15.055 12.219 3.045 1 90.75 52 GLU B O 1
ATOM 1750 N N . PRO B 1 53 ? 13.242 11.258 2.094 1 95.19 53 PRO B N 1
ATOM 1751 C CA . PRO B 1 53 ? 12.406 11.867 3.131 1 95.19 53 PRO B CA 1
ATOM 1752 C C . PRO B 1 53 ? 12.445 11.102 4.449 1 95.19 53 PRO B C 1
ATOM 1754 O O . PRO B 1 53 ? 12.82 9.922 4.469 1 95.19 53 PRO B O 1
ATOM 1757 N N . ILE B 1 54 ? 12.102 11.812 5.543 1 96.38 54 ILE B N 1
ATOM 1758 C CA . ILE B 1 54 ? 11.992 11.242 6.883 1 96.38 54 ILE B CA 1
ATOM 1759 C C . ILE B 1 54 ? 10.531 11.227 7.316 1 96.38 54 ILE B C 1
ATOM 1761 O O . ILE B 1 54 ? 9.797 12.195 7.102 1 96.38 54 ILE B O 1
ATOM 1765 N N . TYR B 1 55 ? 10.141 10.109 7.84 1 96.81 55 TYR B N 1
ATOM 1766 C CA . TYR B 1 55 ? 8.781 9.875 8.297 1 96.81 55 TYR B CA 1
ATOM 1767 C C . TYR B 1 55 ? 8.531 10.547 9.641 1 96.81 55 TYR B C 1
ATOM 1769 O O . TYR B 1 55 ? 9.367 10.469 10.547 1 96.81 55 TYR B O 1
ATOM 1777 N N . SER B 1 56 ? 7.402 11.18 9.766 1 98.31 56 SER B N 1
ATOM 1778 C CA . SER B 1 56 ? 7.102 12 10.93 1 98.31 56 SER B CA 1
ATOM 1779 C C . SER B 1 56 ? 7.152 11.18 12.211 1 98.31 56 SER B C 1
ATOM 1781 O O . SER B 1 56 ? 7.633 11.648 13.242 1 98.31 56 SER B O 1
ATOM 1783 N N . LEU B 1 57 ? 6.742 9.898 12.133 1 96.5 57 LEU B N 1
ATOM 1784 C CA . LEU B 1 57 ? 6.68 9.07 13.328 1 96.5 57 LEU B CA 1
ATOM 1785 C C . LEU B 1 57 ? 8.07 8.609 13.75 1 96.5 57 LEU B C 1
ATOM 1787 O O . LEU B 1 57 ? 8.258 8.125 14.867 1 96.5 57 LEU B O 1
ATOM 1791 N N . ASP B 1 58 ? 9.016 8.812 12.914 1 96.5 58 ASP B N 1
ATOM 1792 C CA . ASP B 1 58 ? 10.383 8.422 13.219 1 96.5 58 ASP B CA 1
ATOM 1793 C C . ASP B 1 58 ? 11.133 9.539 13.938 1 96.5 58 ASP B C 1
ATOM 1795 O O . ASP B 1 58 ? 12.211 9.32 14.484 1 96.5 58 ASP B O 1
ATOM 1799 N N . ILE B 1 59 ? 10.617 10.719 13.977 1 98 59 ILE B N 1
ATOM 1800 C CA . ILE B 1 59 ? 11.305 11.875 14.539 1 98 59 ILE B CA 1
ATOM 1801 C C . ILE B 1 59 ? 11.555 11.656 16.031 1 98 59 ILE B C 1
ATOM 1803 O O . ILE B 1 59 ? 12.617 12 16.547 1 98 59 ILE B O 1
ATOM 1807 N N . GLY B 1 60 ? 10.578 11.047 16.703 1 96.94 60 GLY B N 1
ATOM 1808 C CA . GLY B 1 60 ? 10.711 10.805 18.141 1 96.94 60 GLY B CA 1
ATOM 1809 C C . GLY B 1 60 ? 11.883 9.898 18.484 1 96.94 60 GLY B C 1
ATOM 1810 O O . GLY B 1 60 ? 12.336 9.867 19.625 1 96.94 60 GLY B O 1
ATOM 1811 N N . ASP B 1 61 ? 12.391 9.117 17.531 1 95.94 61 ASP B N 1
ATOM 1812 C CA . ASP B 1 61 ? 13.492 8.18 17.75 1 95.94 61 ASP B CA 1
ATOM 1813 C C . ASP B 1 61 ? 14.844 8.852 17.516 1 95.94 61 ASP B C 1
ATOM 1815 O O . ASP B 1 61 ? 15.891 8.258 17.75 1 95.94 61 ASP B O 1
ATOM 1819 N N . MET B 1 62 ? 14.828 10.094 17.062 1 95.88 62 MET B N 1
ATOM 1820 C CA . MET B 1 62 ? 16.078 10.789 16.734 1 95.88 62 MET B CA 1
ATOM 1821 C C . MET B 1 62 ? 16.812 11.188 18 1 95.88 62 MET B C 1
ATOM 1823 O O . MET B 1 62 ? 16.203 11.43 19.047 1 95.88 62 MET B O 1
ATOM 1827 N N . GLU B 1 63 ? 18.094 11.211 17.844 1 95.31 63 GLU B N 1
ATOM 1828 C CA . GLU B 1 63 ? 18.922 11.648 18.969 1 95.31 63 GLU B CA 1
ATOM 1829 C C . GLU B 1 63 ? 18.609 13.086 19.375 1 95.31 63 GLU B C 1
ATOM 1831 O O . GLU B 1 63 ? 18.484 13.961 18.516 1 95.31 63 GLU B O 1
ATOM 1836 N N . GLY B 1 64 ? 18.469 13.312 20.734 1 95.5 64 GLY B N 1
ATOM 1837 C CA . GLY B 1 64 ? 18.281 14.656 21.234 1 95.5 64 GLY B CA 1
ATOM 1838 C C . GLY B 1 64 ? 16.844 15.109 21.219 1 95.5 64 GLY B C 1
ATOM 1839 O O . GLY B 1 64 ? 16.531 16.234 21.625 1 95.5 64 GLY B O 1
ATOM 1840 N N . VAL B 1 65 ? 16.047 14.312 20.703 1 95.69 65 VAL B N 1
ATOM 1841 C CA . VAL B 1 65 ? 14.633 14.672 20.609 1 95.69 65 VAL B CA 1
ATOM 1842 C C . VAL B 1 65 ? 13.852 14.031 21.75 1 95.69 65 VAL B C 1
ATOM 1844 O O . VAL B 1 65 ? 14.102 12.875 22.109 1 95.69 65 VAL B O 1
ATOM 1847 N N . ASP B 1 66 ? 12.961 14.758 22.422 1 97.38 66 ASP B N 1
ATOM 1848 C CA . ASP B 1 66 ? 12.047 14.25 23.438 1 97.38 66 ASP B CA 1
ATOM 1849 C C . ASP B 1 66 ? 10.836 13.57 22.797 1 97.38 66 ASP B C 1
ATOM 1851 O O . ASP B 1 66 ? 9.945 14.242 22.281 1 97.38 66 ASP B O 1
ATOM 1855 N N . GLU B 1 67 ? 10.766 12.312 22.906 1 95.94 67 GLU B N 1
ATOM 1856 C CA . GLU B 1 67 ? 9.719 11.523 22.25 1 95.94 67 GLU B CA 1
ATOM 1857 C C . GLU B 1 67 ? 8.336 11.961 22.703 1 95.94 67 GLU B C 1
ATOM 1859 O O . GLU B 1 67 ? 7.414 12.078 21.891 1 95.94 67 GLU B O 1
ATOM 1864 N N . GLU B 1 68 ? 8.164 12.156 23.969 1 97 68 GLU B N 1
ATOM 1865 C CA . GLU B 1 68 ? 6.871 12.562 24.5 1 97 68 GLU B CA 1
ATOM 1866 C C . GLU B 1 68 ? 6.441 13.914 23.953 1 97 68 GLU B C 1
ATOM 1868 O O . GLU B 1 68 ? 5.273 14.117 23.625 1 97 68 GLU B O 1
ATOM 1873 N N . GLU B 1 69 ? 7.371 14.828 23.891 1 97.56 69 GLU B N 1
ATOM 1874 C CA . GLU B 1 69 ? 7.078 16.141 23.328 1 97.56 69 GLU B CA 1
ATOM 1875 C C . GLU B 1 69 ? 6.656 16.031 21.875 1 97.56 69 GLU B C 1
ATOM 1877 O O . GLU B 1 69 ? 5.688 16.672 21.453 1 97.56 69 GLU B O 1
ATOM 1882 N N . ILE B 1 70 ? 7.363 15.219 21.109 1 98.12 70 ILE B N 1
ATOM 1883 C CA . ILE B 1 70 ? 7.051 15.047 19.703 1 98.12 70 ILE B CA 1
ATOM 1884 C C . ILE B 1 70 ? 5.652 14.453 19.547 1 98.12 70 ILE B C 1
ATOM 1886 O O . ILE B 1 70 ? 4.867 14.898 18.719 1 98.12 70 ILE B O 1
ATOM 1890 N N . ASP B 1 71 ? 5.336 13.5 20.406 1 97.25 71 ASP B N 1
ATOM 1891 C CA . ASP B 1 71 ? 4.008 12.898 20.375 1 97.25 71 ASP B CA 1
ATOM 1892 C C . ASP B 1 71 ? 2.922 13.953 20.594 1 97.25 71 ASP B C 1
ATOM 1894 O O . ASP B 1 71 ? 1.895 13.945 19.922 1 97.25 71 ASP B O 1
ATOM 1898 N N . GLN B 1 72 ? 3.158 14.805 21.547 1 98.25 72 GLN B N 1
ATOM 1899 C CA . GLN B 1 72 ? 2.201 15.867 21.828 1 98.25 72 GLN B CA 1
ATOM 1900 C C . GLN B 1 72 ? 2.049 16.812 20.641 1 98.25 72 GLN B C 1
ATOM 1902 O O . GLN B 1 72 ? 0.935 17.219 20.297 1 98.25 72 GLN B O 1
ATOM 1907 N N . GLN B 1 73 ? 3.193 17.172 19.984 1 98.62 73 GLN B N 1
ATOM 1908 C CA . GLN B 1 73 ? 3.166 18.078 18.844 1 98.62 73 GLN B CA 1
ATOM 1909 C C . GLN B 1 73 ? 2.457 17.438 17.641 1 98.62 73 GLN B C 1
ATOM 1911 O O . GLN B 1 73 ? 1.726 18.109 16.922 1 98.62 73 GLN B O 1
ATOM 1916 N N . LEU B 1 74 ? 2.627 16.156 17.484 1 98.56 74 LEU B N 1
ATOM 1917 C CA . LEU B 1 74 ? 1.932 15.438 16.406 1 98.56 74 LEU B CA 1
ATOM 1918 C C . LEU B 1 74 ? 0.429 15.406 16.672 1 98.56 74 LEU B C 1
ATOM 1920 O O . LEU B 1 74 ? -0.368 15.539 15.742 1 98.56 74 LEU B O 1
ATOM 1924 N N . ASN B 1 75 ? 0.058 15.242 17.875 1 98.31 75 ASN B N 1
ATOM 1925 C CA . ASN B 1 75 ? -1.354 15.281 18.25 1 98.31 75 ASN B CA 1
ATOM 1926 C C . ASN B 1 75 ? -1.966 16.656 17.953 1 98.31 75 ASN B C 1
ATOM 1928 O O . ASN B 1 75 ? -3.115 16.75 17.531 1 98.31 75 ASN B O 1
ATOM 1932 N N . GLU B 1 76 ? -1.173 17.672 18.281 1 98.69 76 GLU B N 1
ATOM 1933 C CA . GLU B 1 76 ? -1.638 19.016 17.969 1 98.69 76 GLU B CA 1
ATOM 1934 C C . GLU B 1 76 ? -1.858 19.188 16.469 1 98.69 76 GLU B C 1
ATOM 1936 O O . GLU B 1 76 ? -2.83 19.812 16.047 1 98.69 76 GLU B O 1
ATOM 1941 N N . LEU B 1 77 ? -0.979 18.625 15.672 1 98.88 77 LEU B N 1
ATOM 1942 C CA . LEU B 1 77 ? -1.136 18.688 14.219 1 98.88 77 LEU B CA 1
ATOM 1943 C C . LEU B 1 77 ? -2.424 18 13.789 1 98.88 77 LEU B C 1
ATOM 1945 O O . LEU B 1 77 ? -3.166 18.516 12.953 1 98.88 77 LEU B O 1
ATOM 1949 N N . ASP B 1 78 ? -2.723 16.844 14.375 1 98.56 78 ASP B N 1
ATOM 1950 C CA . ASP B 1 78 ? -3.973 16.141 14.109 1 98.56 78 ASP B CA 1
ATOM 1951 C C . ASP B 1 78 ? -5.18 17.031 14.383 1 98.56 78 ASP B C 1
ATOM 1953 O O . ASP B 1 78 ? -6.121 17.078 13.594 1 98.56 78 ASP B O 1
ATOM 1957 N N . SER B 1 79 ? -5.09 17.734 15.484 1 98.38 79 SER B N 1
ATOM 1958 C CA . SER B 1 79 ? -6.191 18.594 15.898 1 98.38 79 SER B CA 1
ATOM 1959 C C . SER B 1 79 ? -6.398 19.75 14.906 1 98.38 79 SER B C 1
ATOM 1961 O O . SER B 1 79 ? -7.531 20.172 14.68 1 98.38 79 SER B O 1
ATOM 1963 N N . ILE B 1 80 ? -5.336 20.234 14.32 1 98.69 80 ILE B N 1
ATOM 1964 C CA . ILE B 1 80 ? -5.414 21.312 13.352 1 98.69 80 ILE B CA 1
ATOM 1965 C C . ILE B 1 80 ? -6.137 20.844 12.094 1 98.69 80 ILE B C 1
ATOM 1967 O O . ILE B 1 80 ? -7.023 21.531 11.586 1 98.69 80 ILE B O 1
ATOM 1971 N N . TYR B 1 81 ? -5.84 19.672 11.609 1 98.5 81 TYR B N 1
ATOM 1972 C CA . TYR B 1 81 ? -6.508 19.172 10.414 1 98.5 81 TYR B CA 1
ATOM 1973 C C . TYR B 1 81 ? -7.941 18.766 10.719 1 98.5 81 TYR B C 1
ATOM 1975 O O . TYR B 1 81 ? -8.82 18.875 9.867 1 98.5 81 TYR B O 1
ATOM 1983 N N . ARG B 1 82 ? -8.195 18.344 11.977 1 98.25 82 ARG B N 1
ATOM 1984 C CA . ARG B 1 82 ? -9.578 18.141 12.398 1 98.25 82 ARG B CA 1
ATOM 1985 C C . ARG B 1 82 ? -10.359 19.453 12.344 1 98.25 82 ARG B C 1
ATOM 1987 O O . ARG B 1 82 ? -11.5 19.484 11.867 1 98.25 82 ARG B O 1
ATOM 1994 N N . GLU B 1 83 ? -9.727 20.484 12.859 1 97.5 83 GLU B N 1
ATOM 1995 C CA . GLU B 1 83 ? -10.344 21.812 12.781 1 97.5 83 GLU B CA 1
ATOM 1996 C C . GLU B 1 83 ? -10.633 22.188 11.328 1 97.5 83 GLU B C 1
ATOM 1998 O O . GLU B 1 83 ? -11.703 22.734 11.031 1 97.5 83 GLU B O 1
ATOM 2003 N N . LEU B 1 84 ? -9.75 21.891 10.414 1 97.5 84 LEU B N 1
ATOM 2004 C CA . LEU B 1 84 ? -9.93 22.156 8.992 1 97.5 84 LEU B CA 1
ATOM 2005 C C . LEU B 1 84 ? -11.125 21.391 8.445 1 97.5 84 LEU B C 1
ATOM 2007 O O . LEU B 1 84 ? -11.961 21.953 7.734 1 97.5 84 LEU B O 1
ATOM 2011 N N . TRP B 1 85 ? -11.211 20.156 8.805 1 96.88 85 TRP B N 1
ATOM 2012 C CA . TRP B 1 85 ? -12.305 19.297 8.391 1 96.88 85 TRP B CA 1
ATOM 2013 C C . TRP B 1 85 ? -13.648 19.844 8.867 1 96.88 85 TRP B C 1
ATOM 2015 O O . TRP B 1 85 ? -14.609 19.906 8.102 1 96.88 85 TRP B O 1
ATOM 2025 N N . GLU B 1 86 ? -13.695 20.344 10.133 1 95.81 86 GLU B N 1
ATOM 2026 C CA . GLU B 1 86 ? -14.914 20.891 10.719 1 95.81 86 GLU B CA 1
ATOM 2027 C C . GLU B 1 86 ? -15.328 22.188 10.031 1 95.81 86 GLU B C 1
ATOM 2029 O O . GLU B 1 86 ? -16.516 22.469 9.898 1 95.81 86 GLU B O 1
ATOM 2034 N N . GLU B 1 87 ? -14.312 22.922 9.609 1 94.81 87 GLU B N 1
ATOM 2035 C CA . GLU B 1 87 ? -14.617 24.156 8.891 1 94.81 87 GLU B CA 1
ATOM 2036 C C . GLU B 1 87 ? -15.359 23.859 7.59 1 94.81 87 GLU B C 1
ATOM 2038 O O . GLU B 1 87 ? -16.266 24.609 7.211 1 94.81 87 GLU B O 1
ATOM 2043 N N . PHE B 1 88 ? -14.984 22.797 6.91 1 93.94 88 PHE B N 1
ATOM 2044 C CA . PHE B 1 88 ? -15.688 22.406 5.691 1 93.94 88 PHE B CA 1
ATOM 2045 C C . PHE B 1 88 ? -17.125 22 6.004 1 93.94 88 PHE B C 1
ATOM 2047 O O . PHE B 1 88 ? -18.047 22.391 5.301 1 93.94 88 PHE B O 1
ATOM 2054 N N . LYS B 1 89 ? -17.25 21.281 7.023 1 90.81 89 LYS B N 1
ATOM 2055 C CA . LYS B 1 89 ? -18.562 20.812 7.426 1 90.81 89 LYS B CA 1
ATOM 2056 C C . LYS B 1 89 ? -19.484 21.984 7.805 1 90.81 89 LYS B C 1
ATOM 2058 O O . LYS B 1 89 ? -20.641 22.016 7.41 1 90.81 89 LYS B O 1
ATOM 2063 N N . SER B 1 90 ? -19 22.922 8.492 1 90 90 SER B N 1
ATOM 2064 C CA . SER B 1 90 ? -19.781 24.047 9.008 1 90 90 SER B CA 1
ATOM 2065 C C . SER B 1 90 ? -20.172 25 7.883 1 90 90 SER B C 1
ATOM 2067 O O . SER B 1 90 ? -21.172 25.719 7.996 1 90 90 SER B O 1
ATOM 2069 N N . ASN B 1 91 ? -19.422 24.984 6.785 1 87.69 91 ASN B N 1
ATOM 2070 C CA . ASN B 1 91 ? -19.719 25.859 5.656 1 87.69 91 ASN B CA 1
ATOM 2071 C C . ASN B 1 91 ? -20.562 25.141 4.602 1 87.69 91 ASN B C 1
ATOM 2073 O O . ASN B 1 91 ? -20.625 25.578 3.451 1 87.69 91 ASN B O 1
ATOM 2077 N N . ASN B 1 92 ? -21.141 24.062 5 1 83.06 92 ASN B N 1
ATOM 2078 C CA . ASN B 1 92 ? -22.031 23.266 4.18 1 83.06 92 ASN B CA 1
ATOM 2079 C C . ASN B 1 92 ? -21.328 22.703 2.945 1 83.06 92 ASN B C 1
ATOM 2081 O O . ASN B 1 92 ? -21.922 22.641 1.863 1 83.06 92 ASN B O 1
ATOM 2085 N N . GLN B 1 93 ? -20.078 22.562 2.98 1 84.75 93 GLN B N 1
ATOM 2086 C CA . GLN B 1 93 ? -19.297 21.859 1.972 1 84.75 93 GLN B CA 1
ATOM 2087 C C . GLN B 1 93 ? -19.078 20.391 2.375 1 84.75 93 GLN B C 1
ATOM 2089 O O . GLN B 1 93 ? -18.984 20.078 3.562 1 84.75 93 GLN B O 1
ATOM 2094 N N . GLU B 1 94 ? -19.203 19.547 1.417 1 88.62 94 GLU B N 1
ATOM 2095 C CA . GLU B 1 94 ? -18.844 18.172 1.719 1 88.62 94 GLU B CA 1
ATOM 2096 C C . GLU B 1 94 ? -17.422 18.062 2.236 1 88.62 94 GLU B C 1
ATOM 2098 O O . GLU B 1 94 ? -16.484 18.531 1.587 1 88.62 94 GLU B O 1
ATOM 2103 N N . PRO B 1 95 ? -17.328 17.547 3.404 1 92.5 95 PRO B N 1
ATOM 2104 C CA . PRO B 1 95 ? -15.961 17.453 3.912 1 92.5 95 PRO B CA 1
ATOM 2105 C C . PRO B 1 95 ? -15.125 16.406 3.174 1 92.5 95 PRO B C 1
ATOM 2107 O O . PRO B 1 95 ? -15.672 15.398 2.709 1 92.5 95 PRO B O 1
ATOM 2110 N N . TRP B 1 96 ? -13.891 16.719 3.002 1 95.5 96 TRP B N 1
ATOM 2111 C CA . TRP B 1 96 ? -12.938 15.812 2.371 1 95.5 96 TRP B CA 1
ATOM 2112 C C . TRP B 1 96 ? -12.688 14.594 3.256 1 95.5 96 TRP B C 1
ATOM 2114 O O . TRP B 1 96 ? -12.914 14.641 4.465 1 95.5 96 TRP B O 1
ATOM 2124 N N . THR B 1 97 ? -12.273 13.492 2.684 1 95.25 97 THR B N 1
ATOM 2125 C CA . THR B 1 97 ? -11.961 12.273 3.418 1 95.25 97 THR B CA 1
ATOM 2126 C C . THR B 1 97 ? -10.469 12.219 3.754 1 95.25 97 THR B C 1
ATOM 2128 O O . THR B 1 97 ? -10.086 11.68 4.797 1 95.25 97 THR B O 1
ATOM 2131 N N . ASN B 1 98 ? -9.688 12.648 2.816 1 96.75 98 ASN B N 1
ATOM 2132 C CA . ASN B 1 98 ? -8.258 12.812 3.061 1 96.75 98 ASN B CA 1
ATOM 2133 C C . ASN B 1 98 ? -7.688 13.992 2.27 1 96.75 98 ASN B C 1
ATOM 2135 O O . ASN B 1 98 ? -8.344 14.516 1.374 1 96.75 98 ASN B O 1
ATOM 2139 N N . LEU B 1 99 ? -6.531 14.438 2.648 1 97.94 99 LEU B N 1
ATOM 2140 C CA . LEU B 1 99 ? -5.914 15.547 1.922 1 97.94 99 LEU B CA 1
ATOM 2141 C C . LEU B 1 99 ? -4.406 15.359 1.827 1 97.94 99 LEU B C 1
ATOM 2143 O O . LEU B 1 99 ? -3.822 14.578 2.588 1 97.94 99 LEU B O 1
ATOM 2147 N N . THR B 1 100 ? -3.809 15.938 0.841 1 98.44 100 THR B N 1
ATOM 2148 C CA . THR B 1 100 ? -2.365 16.109 0.729 1 98.44 100 THR B CA 1
ATOM 2149 C C . THR B 1 100 ? -1.993 17.594 0.854 1 98.44 100 THR B C 1
ATOM 2151 O O . THR B 1 100 ? -2.523 18.438 0.128 1 98.44 100 THR B O 1
ATOM 2154 N N . PHE B 1 101 ? -1.258 17.922 1.871 1 98.69 101 PHE B N 1
ATOM 2155 C CA . PHE B 1 101 ? -0.714 19.266 2.061 1 98.69 101 PHE B CA 1
ATOM 2156 C C . PHE B 1 101 ? 0.777 19.297 1.751 1 98.69 101 PHE B C 1
ATOM 2158 O O . PHE B 1 101 ? 1.576 18.672 2.461 1 98.69 101 PHE B O 1
ATOM 2165 N N . GLU B 1 102 ? 1.155 19.984 0.664 1 98.56 102 GLU B N 1
ATOM 2166 C CA . GLU B 1 102 ? 2.549 20.172 0.27 1 98.56 102 GLU B CA 1
ATOM 2167 C C . GLU B 1 102 ? 3.078 21.516 0.739 1 98.56 102 GLU B C 1
ATOM 2169 O O . GLU B 1 102 ? 2.564 22.562 0.338 1 98.56 102 GLU B O 1
ATOM 2174 N N . LEU B 1 103 ? 4.125 21.453 1.557 1 98.75 103 LEU B N 1
ATOM 2175 C CA . LEU B 1 103 ? 4.656 22.656 2.184 1 98.75 103 LEU B CA 1
ATOM 2176 C C . LEU B 1 103 ? 6.141 22.828 1.876 1 98.75 103 LEU B C 1
ATOM 2178 O O . LEU B 1 103 ? 6.914 21.875 2.004 1 98.75 103 LEU B O 1
ATOM 2182 N N . TYR B 1 104 ? 6.488 24 1.489 1 98.38 104 TYR B N 1
ATOM 2183 C CA . TYR B 1 104 ? 7.895 24.328 1.266 1 98.38 104 TYR B CA 1
ATOM 2184 C C . TYR B 1 104 ? 8.438 25.203 2.385 1 98.38 104 TYR B C 1
ATOM 2186 O O . TYR B 1 104 ? 7.691 25.953 3.02 1 98.38 104 TYR B O 1
ATOM 2194 N N . SER B 1 105 ? 9.758 25.141 2.564 1 97.38 105 SER B N 1
ATOM 2195 C CA . SER B 1 105 ? 10.391 25.875 3.65 1 97.38 105 SER B CA 1
ATOM 2196 C C . SER B 1 105 ? 10.227 27.375 3.469 1 97.38 105 SER B C 1
ATOM 2198 O O . SER B 1 105 ? 10.367 28.141 4.426 1 97.38 105 SER B O 1
ATOM 2200 N N . THR B 1 106 ? 9.914 27.812 2.307 1 96.38 106 THR B N 1
ATOM 2201 C CA . THR B 1 106 ? 9.664 29.219 2.02 1 96.38 106 THR B CA 1
ATOM 2202 C C . THR B 1 106 ? 8.32 29.656 2.588 1 96.38 106 THR B C 1
ATOM 2204 O O . THR B 1 106 ? 8.047 30.859 2.695 1 96.38 106 THR B O 1
ATOM 2207 N N . GLY B 1 107 ? 7.465 28.797 2.83 1 94.88 107 GLY B N 1
ATOM 2208 C CA . GLY B 1 107 ? 6.117 29.078 3.285 1 94.88 107 GLY B CA 1
ATOM 2209 C C . GLY B 1 107 ? 5.062 28.844 2.221 1 94.88 107 GLY B C 1
ATOM 2210 O O . GLY B 1 107 ? 3.865 28.844 2.516 1 94.88 107 GLY B O 1
ATOM 2211 N N . LYS B 1 108 ? 5.574 28.625 1.014 1 96.88 108 LYS B N 1
ATOM 2212 C CA . LYS B 1 108 ? 4.637 28.266 -0.048 1 96.88 108 LYS B CA 1
ATOM 2213 C C . LYS B 1 108 ? 4.039 26.891 0.189 1 96.88 108 LYS B C 1
ATOM 2215 O O . LYS B 1 108 ? 4.734 25.969 0.644 1 96.88 108 LYS B O 1
ATOM 2220 N N . PHE B 1 109 ? 2.693 26.812 -0.183 1 97.5 109 PHE B N 1
ATOM 2221 C CA . PHE B 1 109 ? 2.086 25.5 0.012 1 97.5 109 PHE B CA 1
ATOM 2222 C C . PHE B 1 109 ? 0.998 25.25 -1.025 1 97.5 109 PHE B C 1
ATOM 2224 O O . PHE B 1 109 ? 0.547 26.172 -1.698 1 97.5 109 PHE B O 1
ATOM 2231 N N . ASP B 1 110 ? 0.728 24 -1.255 1 97.25 110 ASP B N 1
ATOM 2232 C CA . ASP B 1 110 ? -0.381 23.516 -2.066 1 97.25 110 ASP B CA 1
ATOM 2233 C C . ASP B 1 110 ? -1.172 22.438 -1.319 1 97.25 110 ASP B C 1
ATOM 2235 O O . ASP B 1 110 ? -0.606 21.672 -0.534 1 97.25 110 ASP B O 1
ATOM 2239 N N . ILE B 1 111 ? -2.49 22.484 -1.583 1 97.69 111 ILE B N 1
ATOM 2240 C CA . ILE B 1 111 ? -3.33 21.516 -0.886 1 97.69 111 ILE B CA 1
ATOM 2241 C C . ILE B 1 111 ? -4.23 20.797 -1.89 1 97.69 111 ILE B C 1
ATOM 2243 O O . ILE B 1 111 ? -4.789 21.422 -2.793 1 97.69 111 ILE B O 1
ATOM 2247 N N . GLU B 1 112 ? -4.332 19.5 -1.824 1 97.44 112 GLU B N 1
ATOM 2248 C CA . GLU B 1 112 ? -5.242 18.656 -2.598 1 97.44 112 GLU B CA 1
ATOM 2249 C C . GLU B 1 112 ? -6.219 17.906 -1.686 1 97.44 112 GLU B C 1
ATOM 2251 O O . GLU B 1 112 ? -5.805 17.109 -0.848 1 97.44 112 GLU B O 1
ATOM 2256 N N . PHE B 1 113 ? -7.477 18.234 -1.866 1 96.56 113 PHE B N 1
ATOM 2257 C CA . PHE B 1 113 ? -8.508 17.516 -1.122 1 96.56 113 PHE B CA 1
ATOM 2258 C C . PHE B 1 113 ? -8.992 16.297 -1.894 1 96.56 113 PHE B C 1
ATOM 2260 O O . PHE B 1 113 ? -9.156 16.344 -3.115 1 96.56 113 PHE B O 1
ATOM 2267 N N . ASP B 1 114 ? -9.117 15.273 -1.224 1 95 114 ASP B N 1
ATOM 2268 C CA . ASP B 1 114 ? -9.609 14.023 -1.796 1 95 114 ASP B CA 1
ATOM 2269 C C . ASP B 1 114 ? -10.93 13.602 -1.145 1 95 114 ASP B C 1
ATOM 2271 O O . ASP B 1 114 ? -11.078 13.695 0.075 1 95 114 ASP B O 1
ATOM 2275 N N . TYR B 1 115 ? -11.859 13.234 -1.954 1 92.94 115 TYR B N 1
ATOM 2276 C CA . TYR B 1 115 ? -13.188 12.914 -1.457 1 92.94 115 TYR B CA 1
ATOM 2277 C C . TYR B 1 115 ? -13.492 11.43 -1.631 1 92.94 115 TYR B C 1
ATOM 2279 O O . TYR B 1 115 ? -14.625 10.992 -1.411 1 92.94 115 TYR B O 1
ATOM 2287 N N . THR B 1 116 ? -12.445 10.75 -1.993 1 86.06 116 THR B N 1
ATOM 2288 C CA . THR B 1 116 ? -12.625 9.32 -2.213 1 86.06 116 THR B CA 1
ATOM 2289 C C . THR B 1 116 ? -13.031 8.625 -0.918 1 86.06 116 THR B C 1
ATOM 2291 O O . THR B 1 116 ? -12.438 8.867 0.135 1 86.06 116 THR B O 1
ATOM 2294 N N . ILE B 1 117 ? -14.078 7.82 -0.968 1 80.12 117 ILE B N 1
ATOM 2295 C CA . ILE B 1 117 ? -14.516 7.02 0.172 1 80.12 117 ILE B CA 1
ATOM 2296 C C . ILE B 1 117 ? -14.008 5.59 0.022 1 80.12 117 ILE B C 1
ATOM 2298 O O . ILE B 1 117 ? -14.359 4.895 -0.935 1 80.12 117 ILE B O 1
ATOM 2302 N N . PHE B 1 118 ? -13.164 5.254 0.922 1 74.44 118 PHE B N 1
ATOM 2303 C CA . PHE B 1 118 ? -12.633 3.896 0.878 1 74.44 118 PHE B CA 1
ATOM 2304 C C . PHE B 1 118 ? -13.422 2.979 1.805 1 74.44 118 PHE B C 1
ATOM 2306 O O . PHE B 1 118 ? -13.828 3.385 2.896 1 74.44 118 PHE B O 1
ATOM 2313 N N . ASP B 1 119 ? -13.75 1.886 1.274 1 80.06 119 ASP B N 1
ATOM 2314 C CA . ASP B 1 119 ? -14.289 0.833 2.131 1 80.06 119 ASP B CA 1
ATOM 2315 C C . ASP B 1 119 ? -13.242 0.35 3.129 1 80.06 119 ASP B C 1
ATOM 2317 O O . ASP B 1 119 ? -12.234 -0.256 2.742 1 80.06 119 ASP B O 1
ATOM 2321 N N . GLU B 1 120 ? -13.484 0.548 4.395 1 78.94 120 GLU B N 1
ATOM 2322 C CA . GLU B 1 120 ? -12.523 0.216 5.441 1 78.94 120 GLU B CA 1
ATOM 2323 C C . GLU B 1 120 ? -12.281 -1.289 5.512 1 78.94 120 GLU B C 1
ATOM 2325 O O . GLU B 1 120 ? -11.25 -1.733 6.023 1 78.94 120 GLU B O 1
ATOM 2330 N N . ASN B 1 121 ? -13.289 -1.986 5.043 1 77.94 121 ASN B N 1
ATOM 2331 C CA . ASN B 1 121 ? -13.125 -3.436 5.016 1 77.94 121 ASN B CA 1
ATOM 2332 C C . ASN B 1 121 ? -12.172 -3.869 3.908 1 77.94 121 ASN B C 1
ATOM 2334 O O . ASN B 1 121 ? -11.656 -4.988 3.93 1 77.94 121 ASN B O 1
ATOM 2338 N N . LYS B 1 122 ? -11.945 -2.959 2.961 1 80.56 122 LYS B N 1
ATOM 2339 C CA . LYS B 1 122 ? -11.102 -3.291 1.82 1 80.56 122 LYS B CA 1
ATOM 2340 C C . LYS B 1 122 ? -9.695 -2.727 1.997 1 80.56 122 LYS B C 1
ATOM 2342 O O . LYS B 1 122 ? -8.703 -3.398 1.696 1 80.56 122 LYS B O 1
ATOM 2347 N N . LEU B 1 123 ? -9.648 -1.509 2.498 1 87.75 123 LEU B N 1
ATOM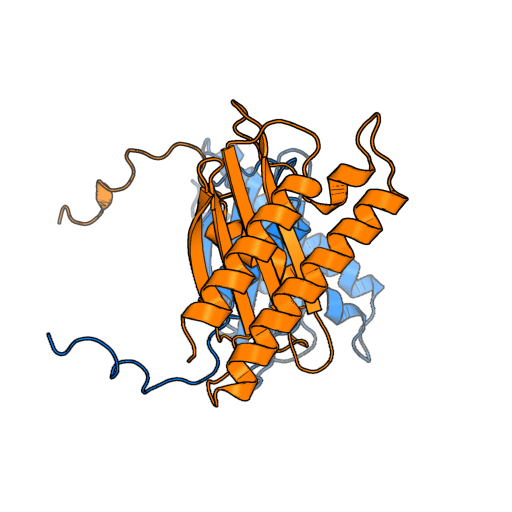 2348 C CA . LEU B 1 123 ? -8.375 -0.84 2.725 1 87.75 123 LEU B CA 1
ATOM 2349 C C . LEU B 1 123 ? -8.336 -0.194 4.105 1 87.75 123 LEU B C 1
ATOM 2351 O O . LEU B 1 123 ? -9.148 0.677 4.41 1 87.75 123 LEU B O 1
ATOM 2355 N N . ASN B 1 124 ? -7.363 -0.65 4.875 1 89.25 124 ASN B N 1
ATOM 2356 C CA . ASN B 1 124 ? -7.203 0.011 6.164 1 89.25 124 ASN B CA 1
ATOM 2357 C C . ASN B 1 124 ? -6.332 1.26 6.047 1 89.25 124 ASN B C 1
ATOM 2359 O O . ASN B 1 124 ? -5.852 1.59 4.961 1 89.25 124 ASN B O 1
ATOM 2363 N N . HIS B 1 125 ? -6.195 1.927 7.176 1 90.62 125 HIS B N 1
ATOM 2364 C CA . HIS B 1 125 ? -5.496 3.207 7.199 1 90.62 125 HIS B CA 1
ATOM 2365 C C . HIS B 1 125 ? -4.066 3.066 6.684 1 90.62 125 HIS B C 1
ATOM 2367 O O . HIS B 1 125 ? -3.604 3.889 5.891 1 90.62 125 HIS B O 1
ATOM 2373 N N . TYR B 1 126 ? -3.412 2.076 7.18 1 91.69 126 TYR B N 1
ATOM 2374 C CA . TYR B 1 126 ? -2.023 1.864 6.785 1 91.69 126 TYR B CA 1
ATOM 2375 C C . TYR B 1 126 ? -1.911 1.66 5.277 1 91.69 126 TYR B C 1
ATOM 2377 O O . TYR B 1 126 ? -1.027 2.23 4.633 1 91.69 126 TYR B O 1
ATOM 2385 N N . GLU B 1 127 ? -2.764 0.843 4.68 1 90.94 127 GLU B N 1
ATOM 2386 C CA . GLU B 1 127 ? -2.75 0.561 3.248 1 90.94 127 GLU B CA 1
ATOM 2387 C C . GLU B 1 127 ? -3.01 1.825 2.434 1 90.94 127 GLU B C 1
ATOM 2389 O O . GLU B 1 127 ? -2.377 2.045 1.399 1 90.94 127 GLU B O 1
ATOM 2394 N N . ARG B 1 128 ? -3.951 2.623 2.902 1 93.44 128 ARG B N 1
ATOM 2395 C CA . ARG B 1 128 ? -4.23 3.887 2.227 1 93.44 128 ARG B CA 1
ATOM 2396 C C . ARG B 1 128 ? -3.016 4.809 2.27 1 93.44 128 ARG B C 1
ATOM 2398 O O . ARG B 1 128 ? -2.717 5.492 1.289 1 93.44 128 ARG B O 1
ATOM 2405 N N . LEU B 1 129 ? -2.305 4.805 3.352 1 94 129 LEU B N 1
ATOM 2406 C CA . LEU B 1 129 ? -1.092 5.609 3.479 1 94 129 LEU B CA 1
ATOM 2407 C C . LEU B 1 129 ? -0.038 5.16 2.471 1 94 129 LEU B C 1
ATOM 2409 O O . LEU B 1 129 ? 0.626 5.996 1.851 1 94 129 LEU B O 1
ATOM 2413 N N . ILE B 1 130 ? 0.097 3.869 2.295 1 92.19 130 ILE B N 1
ATOM 2414 C CA . ILE B 1 130 ? 1.082 3.336 1.36 1 92.19 130 ILE B CA 1
ATOM 2415 C C . ILE B 1 130 ? 0.72 3.754 -0.063 1 92.19 130 ILE B C 1
ATOM 2417 O O . ILE B 1 130 ? 1.592 4.145 -0.843 1 92.19 130 ILE B O 1
ATOM 2421 N N . ILE B 1 131 ? -0.502 3.658 -0.399 1 91.44 131 ILE B N 1
ATOM 2422 C CA . ILE B 1 131 ? -0.953 4.055 -1.729 1 91.44 131 ILE B CA 1
ATOM 2423 C C . ILE B 1 131 ? -0.691 5.547 -1.938 1 91.44 131 ILE B C 1
ATOM 2425 O O . ILE B 1 131 ? -0.209 5.953 -2.998 1 91.44 131 ILE B O 1
ATOM 2429 N N . TRP B 1 132 ? -0.985 6.344 -0.943 1 93.81 132 TRP B N 1
ATOM 2430 C CA . TRP B 1 132 ? -0.706 7.777 -1.014 1 93.81 132 TRP B CA 1
ATOM 2431 C C . TRP B 1 132 ? 0.782 8.031 -1.23 1 93.81 132 TRP B C 1
ATOM 2433 O O . TRP B 1 132 ? 1.162 8.836 -2.082 1 93.81 132 TRP B O 1
ATOM 2443 N N . LYS B 1 133 ? 1.551 7.332 -0.387 1 93.56 133 LYS B N 1
ATOM 2444 C CA . LYS B 1 133 ? 2.998 7.484 -0.494 1 93.56 133 LYS B CA 1
ATOM 2445 C C . LYS B 1 133 ? 3.484 7.152 -1.902 1 93.56 133 LYS B C 1
ATOM 2447 O O . LYS B 1 133 ? 4.285 7.895 -2.479 1 93.56 133 LYS B O 1
ATOM 2452 N N . TYR B 1 134 ? 2.982 6.133 -2.422 1 89.81 134 TYR B N 1
ATOM 2453 C CA . TYR B 1 134 ? 3.34 5.707 -3.77 1 89.81 134 TYR B CA 1
ATOM 2454 C C . TYR B 1 134 ? 2.945 6.758 -4.801 1 89.81 134 TYR B C 1
ATOM 2456 O O . TYR B 1 134 ? 3.746 7.121 -5.664 1 89.81 134 TYR B O 1
ATOM 2464 N N . ARG B 1 135 ? 1.807 7.309 -4.691 1 90.75 135 ARG B N 1
ATOM 2465 C CA . ARG B 1 135 ? 1.258 8.25 -5.66 1 90.75 135 ARG B CA 1
ATOM 2466 C C . ARG B 1 135 ? 1.933 9.617 -5.539 1 90.75 135 ARG B C 1
ATOM 2468 O O . ARG B 1 135 ? 2.154 10.289 -6.547 1 90.75 135 ARG B O 1
ATOM 2475 N N . LYS B 1 136 ? 2.232 9.984 -4.34 1 93.5 136 LYS B N 1
ATOM 2476 C CA . LYS B 1 136 ? 2.594 11.383 -4.121 1 93.5 136 LYS B CA 1
ATOM 2477 C C . LYS B 1 136 ? 4.102 11.539 -3.936 1 93.5 136 LYS B C 1
ATOM 2479 O O . LYS B 1 136 ? 4.664 12.586 -4.258 1 93.5 136 LYS B O 1
ATOM 2484 N N . LEU B 1 137 ? 4.734 10.57 -3.443 1 90.31 137 LEU B N 1
ATOM 2485 C CA . LEU B 1 137 ? 6.156 10.711 -3.156 1 90.31 137 LEU B CA 1
ATOM 2486 C C . LEU B 1 137 ? 6.992 9.969 -4.191 1 90.31 137 LEU B C 1
ATOM 2488 O O . LEU B 1 137 ? 8.211 10.164 -4.27 1 90.31 137 LEU B O 1
ATOM 2492 N N . GLY B 1 138 ? 6.316 9.453 -5.301 1 71.5 138 GLY B N 1
ATOM 2493 C CA . GLY B 1 138 ? 7.016 8.758 -6.367 1 71.5 138 GLY B CA 1
ATOM 2494 C C . GLY B 1 138 ? 7.824 7.57 -5.879 1 71.5 138 GLY B C 1
ATOM 2495 O O . GLY B 1 138 ? 8.828 7.199 -6.492 1 71.5 138 GLY B O 1
ATOM 2496 N N . ILE B 1 139 ? 7.738 7.238 -4.887 1 59.09 139 ILE B N 1
ATOM 2497 C CA . ILE B 1 139 ? 8.477 6.027 -4.535 1 59.09 139 ILE B CA 1
ATOM 2498 C C . ILE B 1 139 ? 8.148 4.918 -5.531 1 59.09 139 ILE B C 1
ATOM 2500 O O . ILE B 1 139 ? 7.094 4.281 -5.438 1 59.09 139 ILE B O 1
ATOM 2504 N N . SER B 1 140 ? 8.062 5.523 -6.91 1 48.72 140 SER B N 1
ATOM 2505 C CA . SER B 1 140 ? 7.684 4.648 -8.016 1 48.72 140 SER B CA 1
ATOM 2506 C C . SER B 1 140 ? 8.531 3.385 -8.031 1 48.72 140 SER B C 1
ATOM 2508 O O . SER B 1 140 ? 9.68 3.395 -7.574 1 48.72 140 SER B O 1
ATOM 2510 N N . PRO B 1 141 ? 7.938 2.35 -8.578 1 42.81 141 PRO B N 1
ATOM 2511 C CA . PRO B 1 141 ? 8.758 1.202 -8.977 1 42.81 141 PRO B CA 1
ATOM 2512 C C . PRO B 1 141 ? 9.836 1.572 -9.992 1 42.81 141 PRO B C 1
ATOM 2514 O O . PRO B 1 141 ? 10.578 0.701 -10.461 1 42.81 141 PRO B O 1
ATOM 2517 N N . ASN B 1 142 ? 9.688 2.648 -10.883 1 38.97 142 ASN B N 1
ATOM 2518 C CA . ASN B 1 142 ? 10.719 2.846 -11.891 1 38.97 142 ASN B CA 1
ATOM 2519 C C . ASN B 1 142 ? 12.094 3.039 -11.258 1 38.97 142 ASN B C 1
ATOM 2521 O O . ASN B 1 142 ? 12.273 3.904 -10.398 1 38.97 142 ASN B O 1
ATOM 2525 N N . GLY B 1 143 ? 13.125 2.258 -11.445 1 36.34 143 GLY B N 1
ATOM 2526 C CA . GLY B 1 143 ? 14.477 2.74 -11.648 1 36.34 143 GLY B CA 1
ATOM 2527 C C . GLY B 1 143 ? 14.562 3.93 -12.586 1 36.34 143 GLY B C 1
ATOM 2528 O O . GLY B 1 143 ? 13.531 4.406 -13.078 1 36.34 143 GLY B O 1
ATOM 2529 N N . ASN B 1 144 ? 15.664 4.328 -13.648 1 31.23 144 ASN B N 1
ATOM 2530 C CA . ASN B 1 144 ? 16.062 5.391 -14.562 1 31.23 144 ASN B CA 1
ATOM 2531 C C . ASN B 1 144 ? 15.047 5.574 -15.688 1 31.23 144 ASN B C 1
ATOM 2533 O O . ASN B 1 144 ? 15.352 6.195 -16.719 1 31.23 144 ASN B O 1
ATOM 2537 N N . ARG B 1 145 ? 14.094 5.125 -16.312 1 30.22 145 ARG B N 1
ATOM 2538 C CA . ARG B 1 145 ? 13.82 5.242 -17.75 1 30.22 145 ARG B CA 1
ATOM 2539 C C . ARG B 1 145 ? 13.477 6.684 -18.125 1 30.22 145 ARG B C 1
ATOM 2541 O O . ARG B 1 145 ? 12.492 7.242 -17.641 1 30.22 145 ARG B O 1
ATOM 2548 N N . GLU B 1 146 ? 14.305 7.699 -18.766 1 30.44 146 GLU B N 1
ATOM 2549 C CA . GLU B 1 146 ? 14.406 8.414 -20.031 1 30.44 146 GLU B CA 1
ATOM 2550 C C . GLU B 1 146 ? 13.703 7.656 -21.141 1 30.44 146 GLU B C 1
ATOM 2552 O O . GLU B 1 146 ? 12.969 8.242 -21.938 1 30.44 146 GLU B O 1
ATOM 2557 N N . SER B 1 147 ? 14.234 6.602 -21.984 1 27.81 147 SER B N 1
ATOM 2558 C CA . SER B 1 147 ? 14.008 6.16 -23.359 1 27.81 147 SER B CA 1
ATOM 2559 C C . SER B 1 147 ? 12.656 5.473 -23.5 1 27.81 147 SER B C 1
ATOM 2561 O O . SER B 1 147 ? 12.25 5.105 -24.594 1 27.81 147 SER B O 1
ATOM 2563 N N . ASP B 1 148 ? 12.031 4.871 -22.766 1 25.59 148 ASP B N 1
ATOM 2564 C CA . ASP B 1 148 ? 11.234 3.762 -23.281 1 25.59 148 ASP B CA 1
ATOM 2565 C C . ASP B 1 148 ? 9.906 4.258 -23.859 1 25.59 148 ASP B C 1
ATOM 2567 O O . ASP B 1 148 ? 8.984 3.467 -24.078 1 25.59 148 ASP B O 1
ATOM 2571 N N . MET B 1 149 ? 9.672 5.621 -24.25 1 25.95 149 MET B N 1
ATOM 2572 C CA . MET B 1 149 ? 8.555 5.859 -25.156 1 25.95 149 MET B CA 1
ATOM 2573 C C . MET B 1 149 ? 8.898 5.445 -26.578 1 25.95 149 MET B C 1
ATOM 2575 O O . MET B 1 149 ? 8.234 5.863 -27.531 1 25.95 149 MET B O 1
ATOM 2579 N N . LYS B 1 150 ? 10.07 5.211 -27.297 1 27.7 150 LYS B N 1
ATOM 2580 C CA . LYS B 1 150 ? 10.008 5 -28.75 1 27.7 150 LYS B CA 1
ATOM 2581 C C . LYS B 1 150 ? 8.992 3.924 -29.094 1 27.7 150 LYS B C 1
ATOM 2583 O O . LYS B 1 150 ? 8.734 3.664 -30.281 1 27.7 150 LYS B O 1
ATOM 2588 N N . LEU B 1 151 ? 8.703 2.924 -28.547 1 21.98 151 LEU B N 1
ATOM 2589 C CA . LEU B 1 151 ? 8.125 1.903 -29.422 1 21.98 151 LEU B CA 1
ATOM 2590 C C . LEU B 1 151 ? 6.805 2.383 -30.016 1 21.98 151 LEU B C 1
ATOM 2592 O O . LEU B 1 151 ? 6.57 2.223 -31.219 1 21.98 151 LEU B O 1
ATOM 2596 N N . ILE B 1 152 ? 5.539 2.396 -29.656 1 25.64 152 ILE B N 1
ATOM 2597 C CA . ILE B 1 152 ? 4.594 1.717 -30.531 1 25.64 152 ILE B CA 1
ATOM 2598 C C . ILE B 1 152 ? 4.035 2.705 -31.562 1 25.64 152 ILE B C 1
ATOM 2600 O O . ILE B 1 152 ? 3.484 2.303 -32.594 1 25.64 152 ILE B O 1
ATOM 2604 N N . ASN B 1 153 ? 4.168 4.016 -31.531 1 23.94 153 ASN B N 1
ATOM 2605 C CA . ASN B 1 153 ? 3.516 4.621 -32.688 1 23.94 153 ASN B CA 1
ATOM 2606 C C . ASN B 1 153 ? 4.43 4.633 -33.906 1 23.94 153 ASN B C 1
ATOM 2608 O O . ASN B 1 153 ? 4.238 5.43 -34.844 1 23.94 153 ASN B O 1
ATOM 2612 N N . GLN B 1 154 ? 5.484 3.859 -33.906 1 22.36 154 GLN B N 1
ATOM 2613 C CA . GLN B 1 154 ? 5.945 3.986 -35.281 1 22.36 154 GLN B CA 1
ATOM 2614 C C . GLN B 1 154 ? 5 3.275 -36.25 1 22.36 154 GLN B C 1
ATOM 2616 O O . GLN B 1 154 ? 5.051 3.504 -37.469 1 22.36 154 GLN B O 1
ATOM 2621 N N . ASN B 1 155 ? 4.098 2.203 -36.094 1 21.61 155 ASN B N 1
ATOM 2622 C CA . ASN B 1 155 ? 3.443 2.027 -37.375 1 21.61 155 ASN B CA 1
ATOM 2623 C C . ASN B 1 155 ? 2.23 2.941 -37.531 1 21.61 155 ASN B C 1
ATOM 2625 O O . ASN B 1 155 ? 1.498 3.164 -36.562 1 21.61 155 ASN B O 1
#

Solvent-accessible surface area (backbone atoms only — not comparable to full-atom values): 17745 Å² total; per-residue (Å²): 116,66,63,66,61,52,51,51,50,53,50,51,46,54,52,49,53,56,68,62,50,90,60,70,50,47,40,35,47,31,45,37,40,44,58,99,86,48,73,50,58,51,37,34,32,22,38,59,97,44,90,64,65,44,52,52,85,53,51,40,75,38,88,95,45,57,38,69,59,42,52,52,49,49,50,50,47,36,50,49,54,49,51,52,44,50,50,31,47,74,56,76,38,85,54,52,35,30,37,39,42,38,38,36,68,85,68,54,69,49,77,47,78,33,69,48,60,67,54,62,91,79,45,46,72,68,55,50,48,50,45,47,44,38,72,72,68,53,68,49,47,71,65,82,82,86,65,82,74,68,66,79,72,89,115,115,67,61,68,61,51,52,52,50,53,50,50,47,52,52,48,54,57,67,61,51,91,61,71,50,46,40,34,47,30,44,35,39,44,58,99,86,49,71,48,59,51,36,33,32,22,40,59,97,44,90,64,65,45,52,54,85,53,50,40,74,37,87,92,46,59,39,68,58,42,53,52,50,51,50,51,48,36,50,49,53,48,52,52,45,49,52,31,47,74,55,76,37,84,53,52,35,31,36,41,43,38,37,35,68,87,68,52,68,50,76,46,77,33,70,48,56,66,54,62,91,80,45,46,72,69,55,51,49,51,46,47,44,38,73,71,68,52,64,48,49,70,65,84,85,86,66,81,76,70,61,77,79,72,117

Nearest PDB structures (foldseek):
  8guo-assembly1_A  TM=9.290E-01  e=6.734E-12  Staphylococcus aureus subsp. aureus NCTC 8325
  8gup-assembly2_B  TM=9.184E-01  e=4.387E-11  Staphylococcus aureus subsp. aureus NCTC 8325
  3i0t-assembly1_A  TM=8.659E-01  e=1.148E-09  Halalkalibacterium halodurans C-125
  2ia1-assembly1_A  TM=8.662E-01  e=1.554E-09  Halalkalibacterium halodurans
  8guo-assembly1_A  TM=9.263E-01  e=4.143E-12  Staphylococcus aureus subsp. aureus NCTC 8325

pLDDT: mean 87.2, std 20.82, range [19.88, 98.88]

Foldseek 3Di:
DPVVVLVVLLLVLQVLVVVLAPAAFFKKKKKWFDDPPDIDIWIWTGHPPHDDTDTLQCSLVDPPHPNVVSVVSRVVSRVSVVVVQVVCVVVVHDGARMKIWMAGPVGDIDIGGHRDDDDCVVDPPVRVVVVCCCVPVVPDPDDDDPPPPPDDDPD/DPPVVLVVLLLVLQVLVVVLDPAAFFKKKKKWFDDPPDIDIWIWTGHPPHDDTDTLQCSLVDPPHPNVVSVVSRVVSRVSVVVVQVVCVVVVHDGARMKIWMAGPVGDIDIGGHRDDDDCVVDPPVRVVVVCCCVPVVPPPDDDDPPDPPPDPPD

InterPro domains:
  IPR006728 Immunity protein YezG-like [PF04634] (6-147)
  IPR006728 Immunity protein YezG-like [TIGR01741] (1-148)
  IPR036170 Immunity protein YezG-like superfamily [SSF160424] (4-153)